Protein AF-A0A6A4Z7N2-F1 (afdb_monomer)

Radius of gyration: 24.73 Å; Cα contacts (8 Å, |Δi|>4): 622; chains: 1; bounding box: 61×48×82 Å

Mean predicted aligned error: 6.99 Å

Sequence (356 aa):
MSMEADGVYKLAILGGGPAGIGILVRAARLGLLPQLLQPPDNATRGVALIHGGPVETLGVGNLGDYIINSNTYAKSLVTSVLEEKPELDPPESVQGTFLANLATHATATRLMDAGNTTIALAELGKFLGAVGQEARLEMLKYTASSTCYVNTTALRVERIVATAPSVDGSSVEPKTSHVCKITIQPAGGTAMCIFAESVVLAMGGKQSLPTTDLSASQLAKTWLSDAVLREPGRGMLASALAAAPQKKVCIVGGSHSAFSVAWTLLQKPIQKDKTISFAAKDITILHRAPVRCYYATKKEAEADGVVVDKLDKCGSVNTFTGLREDAKALFQAIEAGKETRVRLFHVRKHSAPVQT

Structure (mmCIF, N/CA/C/O backbone):
data_AF-A0A6A4Z7N2-F1
#
_entry.id   AF-A0A6A4Z7N2-F1
#
loop_
_atom_site.group_PDB
_atom_site.id
_atom_site.type_symbol
_atom_site.label_atom_id
_atom_site.label_alt_id
_atom_site.label_comp_id
_atom_site.label_asym_id
_atom_site.label_entity_id
_atom_site.label_seq_id
_atom_site.pdbx_PDB_ins_code
_atom_site.Cartn_x
_atom_site.Cartn_y
_atom_site.Cartn_z
_atom_site.occupancy
_atom_site.B_iso_or_equiv
_atom_site.auth_seq_id
_atom_site.auth_comp_id
_atom_site.auth_asym_id
_atom_site.auth_atom_id
_atom_site.pdbx_PDB_model_num
ATOM 1 N N . MET A 1 1 ? 14.278 22.646 -22.558 1.00 42.22 1 MET A N 1
ATOM 2 C CA . MET A 1 1 ? 14.816 21.391 -23.117 1.00 42.22 1 MET A CA 1
ATOM 3 C C . MET A 1 1 ? 13.819 20.882 -24.136 1.00 42.22 1 MET A C 1
ATOM 5 O O . MET A 1 1 ? 12.672 20.649 -23.764 1.00 42.22 1 MET A O 1
ATOM 9 N N . SER A 1 2 ? 14.218 20.839 -25.408 1.00 40.94 2 SER A N 1
ATOM 10 C CA . SER A 1 2 ? 13.461 20.167 -26.466 1.00 40.94 2 SER A CA 1
ATOM 11 C C . SER A 1 2 ? 13.427 18.661 -26.179 1.00 40.94 2 SER A C 1
ATOM 13 O O . SER A 1 2 ? 14.272 18.140 -25.451 1.00 40.94 2 SER A O 1
ATOM 15 N N . MET A 1 3 ? 12.440 17.968 -26.742 1.00 53.34 3 MET A N 1
ATOM 16 C CA . MET A 1 3 ? 12.233 16.513 -26.648 1.00 53.34 3 MET A CA 1
ATOM 17 C C . MET A 1 3 ? 13.474 15.682 -27.063 1.00 53.34 3 MET A C 1
ATOM 19 O O . MET A 1 3 ? 13.551 14.495 -26.770 1.00 53.34 3 MET A O 1
ATOM 23 N N . GLU A 1 4 ? 14.448 16.321 -27.718 1.00 50.72 4 GLU A N 1
ATOM 24 C CA . GLU A 1 4 ? 15.630 15.722 -28.342 1.00 50.72 4 GLU A CA 1
ATOM 25 C C . GLU A 1 4 ? 16.768 15.367 -27.370 1.00 50.72 4 GLU A C 1
ATOM 27 O O . GLU A 1 4 ? 17.547 14.475 -27.684 1.00 50.72 4 GLU A O 1
ATOM 32 N N . ALA A 1 5 ? 16.888 16.015 -26.202 1.00 52.16 5 ALA A N 1
ATOM 33 C CA . ALA A 1 5 ? 18.069 15.824 -25.341 1.00 52.16 5 ALA A CA 1
ATOM 34 C C . ALA A 1 5 ? 18.011 14.564 -24.449 1.00 52.16 5 ALA A C 1
ATOM 36 O O . ALA A 1 5 ? 19.047 13.965 -24.183 1.00 52.16 5 ALA A O 1
ATOM 37 N N . ASP A 1 6 ? 16.816 14.155 -24.002 1.00 63.72 6 ASP A N 1
ATOM 38 C CA . ASP A 1 6 ? 16.628 13.031 -23.063 1.00 63.72 6 ASP A CA 1
ATOM 39 C C . ASP A 1 6 ? 15.843 11.847 -23.656 1.00 63.72 6 ASP A C 1
ATOM 41 O O . ASP A 1 6 ? 15.722 10.808 -23.004 1.00 63.72 6 ASP A O 1
ATOM 45 N N . GLY A 1 7 ? 15.333 11.968 -24.886 1.00 84.88 7 GLY A N 1
ATOM 46 C CA . GLY A 1 7 ? 14.530 10.941 -25.555 1.00 84.88 7 GLY A CA 1
ATOM 47 C C . GLY A 1 7 ? 13.155 10.689 -24.915 1.00 84.88 7 GLY A C 1
ATOM 48 O O . GLY A 1 7 ? 12.763 11.311 -23.925 1.00 84.88 7 GLY A O 1
ATOM 49 N N . VAL A 1 8 ? 12.398 9.756 -25.500 1.00 92.62 8 VAL A N 1
ATOM 50 C CA . VAL A 1 8 ? 11.066 9.343 -25.021 1.00 92.62 8 VAL A CA 1
ATOM 51 C C . VAL A 1 8 ? 11.158 7.943 -24.428 1.00 92.62 8 VAL A C 1
ATOM 53 O O . VAL A 1 8 ? 11.592 7.020 -25.107 1.00 92.62 8 VAL A O 1
ATOM 56 N N . TYR A 1 9 ? 10.743 7.765 -23.175 1.00 95.69 9 TYR A N 1
ATOM 57 C CA . TYR A 1 9 ? 10.628 6.453 -22.539 1.00 95.69 9 TYR A CA 1
ATOM 58 C C . TYR A 1 9 ? 9.425 5.673 -23.068 1.00 95.69 9 TYR A C 1
ATOM 60 O O . TYR A 1 9 ? 8.353 6.227 -23.309 1.00 95.69 9 TYR A O 1
ATOM 68 N N . LYS A 1 10 ? 9.553 4.354 -23.163 1.00 95.00 10 LYS A N 1
ATOM 69 C CA . LYS A 1 10 ? 8.429 3.466 -23.447 1.00 95.00 10 LYS A CA 1
ATOM 70 C C . LYS A 1 10 ? 7.401 3.532 -22.321 1.00 95.00 10 LYS A C 1
ATOM 72 O O . LYS A 1 10 ? 6.195 3.596 -22.562 1.00 95.00 10 LYS A O 1
ATOM 77 N N . LEU A 1 11 ? 7.889 3.563 -21.081 1.00 97.56 11 LEU A N 1
ATOM 78 C CA . LEU A 1 11 ? 7.066 3.540 -19.880 1.00 97.56 11 LEU A CA 1
ATOM 79 C C . LEU A 1 11 ? 7.653 4.426 -18.777 1.00 97.56 11 LEU A C 1
ATOM 81 O O . LEU A 1 11 ? 8.806 4.264 -18.386 1.00 97.56 11 LEU A O 1
ATOM 85 N N . ALA A 1 12 ? 6.827 5.302 -18.207 1.00 98.38 12 ALA A N 1
ATOM 86 C CA . ALA A 1 12 ? 7.104 5.944 -16.927 1.00 98.38 12 ALA A CA 1
ATOM 87 C C . ALA A 1 12 ? 6.239 5.327 -15.817 1.00 98.38 12 ALA A C 1
ATOM 89 O O . ALA A 1 12 ? 5.012 5.306 -15.912 1.00 98.38 12 ALA A O 1
ATOM 90 N N . ILE A 1 13 ? 6.868 4.850 -14.743 1.00 98.69 13 ILE A N 1
ATOM 91 C CA . ILE A 1 13 ? 6.200 4.309 -13.553 1.00 98.69 13 ILE A CA 1
ATOM 92 C C . ILE A 1 13 ? 6.318 5.340 -12.432 1.00 98.69 13 ILE A C 1
ATOM 94 O O . ILE A 1 13 ? 7.413 5.598 -11.930 1.00 98.69 13 ILE A O 1
ATOM 98 N N . LEU A 1 14 ? 5.196 5.937 -12.028 1.00 98.44 14 LEU A N 1
ATOM 99 C CA . LEU A 1 14 ? 5.159 6.955 -10.978 1.00 98.44 14 LEU A CA 1
ATOM 100 C C . LEU A 1 14 ? 4.812 6.306 -9.638 1.00 98.44 14 LEU A C 1
ATOM 102 O O . LEU A 1 14 ? 3.642 6.076 -9.338 1.00 98.44 14 LEU A O 1
ATOM 106 N N . GLY A 1 15 ? 5.838 6.023 -8.839 1.00 97.81 15 GLY A N 1
ATOM 107 C CA . GLY A 1 15 ? 5.742 5.410 -7.517 1.00 97.81 15 GLY A CA 1
ATOM 108 C C . GLY A 1 15 ? 6.456 4.062 -7.437 1.00 97.81 15 GLY A C 1
ATOM 109 O O . GLY A 1 15 ? 5.922 3.039 -7.846 1.00 97.81 15 GLY A O 1
ATOM 110 N N . GLY A 1 16 ? 7.644 4.044 -6.829 1.00 96.75 16 GLY A N 1
ATOM 111 C CA . GLY A 1 16 ? 8.435 2.825 -6.584 1.00 96.75 16 GLY A CA 1
ATOM 112 C C . GLY A 1 16 ? 7.982 1.940 -5.415 1.00 96.75 16 GLY A C 1
ATOM 113 O O . GLY A 1 16 ? 8.821 1.281 -4.815 1.00 96.75 16 GLY A O 1
ATOM 114 N N . GLY A 1 17 ? 6.697 1.944 -5.049 1.00 96.88 17 GLY A N 1
ATOM 115 C CA . GLY A 1 17 ? 6.145 1.017 -4.047 1.00 96.88 17 GLY A CA 1
ATOM 116 C C . GLY A 1 17 ? 5.815 -0.368 -4.634 1.00 96.88 17 GLY A C 1
ATOM 117 O O . GLY A 1 17 ? 6.133 -0.626 -5.799 1.00 96.88 17 GLY A O 1
ATOM 118 N N . PRO A 1 18 ? 5.100 -1.237 -3.890 1.00 95.44 18 PRO A N 1
ATOM 119 C CA . PRO A 1 18 ? 4.795 -2.604 -4.326 1.00 95.44 18 PRO A CA 1
ATOM 120 C C . PRO A 1 18 ? 4.089 -2.669 -5.685 1.00 95.44 18 PRO A C 1
ATOM 122 O O . PRO A 1 18 ? 4.423 -3.500 -6.520 1.00 95.44 18 PRO A O 1
ATOM 125 N N . ALA A 1 19 ? 3.142 -1.760 -5.939 1.00 95.62 19 ALA A N 1
ATOM 126 C CA . ALA A 1 19 ? 2.403 -1.717 -7.200 1.00 95.62 19 ALA A CA 1
ATOM 127 C C . ALA A 1 19 ? 3.281 -1.309 -8.397 1.00 95.62 19 ALA A C 1
ATOM 129 O O . ALA A 1 19 ? 3.115 -1.850 -9.486 1.00 95.62 19 ALA A O 1
ATOM 130 N N . GLY A 1 20 ? 4.223 -0.379 -8.202 1.00 97.56 20 GLY A N 1
ATOM 131 C CA . GLY A 1 20 ? 5.133 0.054 -9.264 1.00 97.56 20 GLY A CA 1
ATOM 132 C C . GLY A 1 20 ? 6.203 -0.992 -9.564 1.00 97.56 20 GLY A C 1
ATOM 133 O O . GLY A 1 20 ? 6.401 -1.353 -10.721 1.00 97.56 20 GLY A O 1
ATOM 134 N N . ILE A 1 21 ? 6.837 -1.542 -8.523 1.00 97.88 21 ILE A N 1
ATOM 135 C CA . ILE A 1 21 ? 7.809 -2.638 -8.666 1.00 97.88 21 ILE A CA 1
ATOM 136 C C . ILE A 1 21 ? 7.142 -3.910 -9.201 1.00 97.88 21 ILE A C 1
ATOM 138 O O . ILE A 1 21 ? 7.746 -4.629 -9.995 1.00 97.88 21 ILE A O 1
ATOM 142 N N . GLY A 1 22 ? 5.875 -4.153 -8.857 1.00 97.56 22 GLY A N 1
ATOM 143 C CA . GLY A 1 22 ? 5.089 -5.282 -9.352 1.00 97.56 22 GLY A CA 1
ATOM 144 C C . GLY A 1 22 ? 5.016 -5.372 -10.880 1.00 97.56 22 GLY A C 1
ATOM 145 O O . GLY A 1 22 ? 4.906 -6.470 -11.417 1.00 97.56 22 GLY A O 1
ATOM 146 N N . ILE A 1 23 ? 5.158 -4.252 -11.596 1.00 98.00 23 ILE A N 1
ATOM 147 C CA . ILE A 1 23 ? 5.238 -4.246 -13.064 1.00 98.00 23 ILE A CA 1
ATOM 148 C C . ILE A 1 23 ? 6.538 -4.888 -13.546 1.00 98.00 23 ILE A C 1
ATOM 150 O O . ILE A 1 23 ? 6.507 -5.692 -14.473 1.00 98.00 23 ILE A O 1
ATOM 154 N N . LEU A 1 24 ? 7.667 -4.577 -12.902 1.00 98.31 24 LEU A N 1
ATOM 155 C CA . LEU A 1 24 ? 8.964 -5.173 -13.232 1.00 98.31 24 LEU A CA 1
ATOM 156 C C . LEU A 1 24 ? 8.989 -6.658 -12.865 1.00 98.31 24 LEU A C 1
ATOM 158 O O . LEU A 1 24 ? 9.453 -7.469 -13.659 1.00 98.31 24 LEU A O 1
ATOM 162 N N . VAL A 1 25 ? 8.414 -7.019 -11.711 1.00 98.12 25 VAL A N 1
ATOM 163 C 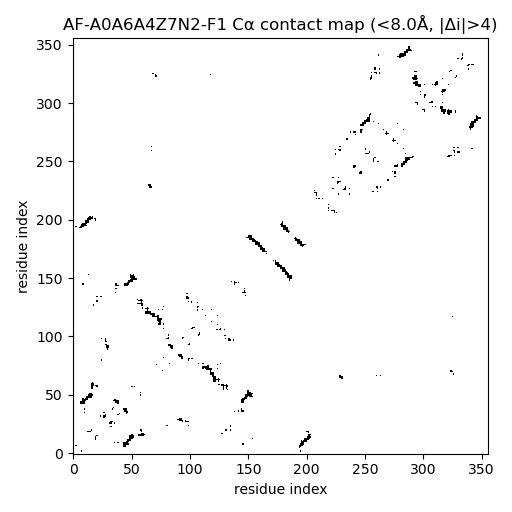CA . VAL A 1 25 ? 8.215 -8.419 -11.298 1.00 98.12 25 VAL A CA 1
ATOM 164 C C . VAL A 1 25 ? 7.410 -9.173 -12.355 1.00 98.12 25 VAL A C 1
ATOM 166 O O . VAL A 1 25 ? 7.815 -10.244 -12.799 1.00 98.12 25 VAL A O 1
ATOM 169 N N . ARG A 1 26 ? 6.284 -8.605 -12.804 1.00 97.06 26 ARG A N 1
ATOM 170 C CA . ARG A 1 26 ? 5.435 -9.236 -13.816 1.00 97.06 26 ARG A CA 1
ATOM 171 C C . ARG A 1 26 ? 6.142 -9.351 -15.164 1.00 97.06 26 ARG A C 1
ATOM 173 O O . ARG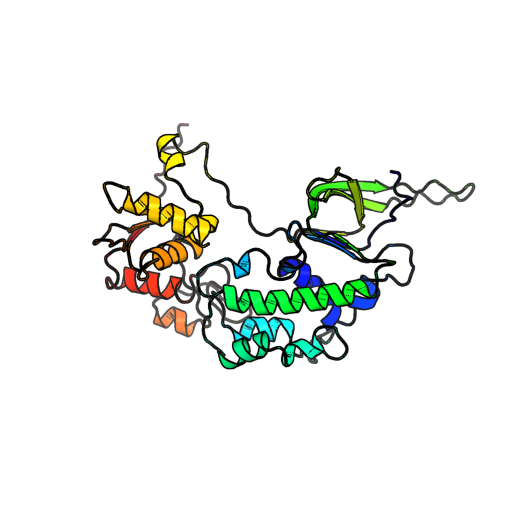 A 1 26 ? 6.108 -10.418 -15.763 1.00 97.06 26 ARG A O 1
ATOM 180 N N . ALA A 1 27 ? 6.795 -8.289 -15.630 1.00 97.81 27 ALA A N 1
ATOM 181 C CA . ALA A 1 27 ? 7.547 -8.310 -16.881 1.00 97.81 27 ALA A CA 1
ATOM 182 C C . ALA A 1 27 ? 8.685 -9.342 -16.844 1.00 97.81 27 ALA A C 1
ATOM 184 O O . ALA A 1 27 ? 8.918 -10.018 -17.842 1.00 97.81 27 ALA A O 1
ATOM 185 N N . ALA A 1 28 ? 9.359 -9.501 -15.699 1.00 97.94 28 ALA A N 1
ATOM 186 C CA . ALA A 1 28 ? 10.400 -10.508 -15.513 1.00 97.94 28 ALA A CA 1
ATOM 187 C C . ALA A 1 28 ? 9.832 -11.917 -15.652 1.00 97.94 28 ALA A C 1
ATOM 189 O O . ALA A 1 28 ? 10.346 -12.709 -16.434 1.00 97.94 28 ALA A O 1
ATOM 190 N N . ARG A 1 29 ? 8.726 -12.188 -14.950 1.00 97.44 29 ARG A N 1
ATOM 191 C CA . ARG A 1 29 ? 8.083 -13.505 -14.950 1.00 97.44 29 ARG A CA 1
ATOM 192 C C . ARG A 1 29 ? 7.574 -13.940 -16.316 1.00 97.44 29 ARG A C 1
ATOM 194 O O . ARG A 1 29 ? 7.546 -15.129 -16.594 1.00 97.44 29 ARG A O 1
ATOM 201 N N . LEU A 1 30 ? 7.209 -12.978 -17.159 1.00 97.06 30 LEU A N 1
ATOM 202 C CA . LEU A 1 30 ? 6.780 -13.198 -18.542 1.00 97.06 30 LEU A CA 1
ATOM 203 C C . LEU A 1 30 ? 7.951 -13.267 -19.543 1.00 97.06 30 LEU A C 1
ATOM 205 O O . LEU A 1 30 ? 7.713 -13.390 -20.739 1.00 97.06 30 LEU A O 1
ATOM 209 N N . GLY A 1 31 ? 9.203 -13.096 -19.099 1.00 96.44 31 GLY A N 1
ATOM 210 C CA . GLY A 1 31 ? 10.375 -13.020 -19.983 1.00 96.44 31 GLY A CA 1
ATOM 211 C C . GLY A 1 31 ? 10.471 -11.732 -20.817 1.00 96.44 31 GLY A C 1
ATOM 212 O O . GLY A 1 31 ? 11.280 -11.649 -21.737 1.00 96.44 31 GLY A O 1
ATOM 213 N N . LEU A 1 32 ? 9.669 -10.709 -20.505 1.00 96.75 32 LEU A N 1
ATOM 214 C CA . LEU A 1 32 ? 9.562 -9.459 -21.273 1.00 96.75 32 LEU A CA 1
ATOM 215 C C . LEU A 1 32 ? 10.404 -8.311 -20.702 1.00 96.75 32 LEU A C 1
ATOM 217 O O . LEU A 1 32 ? 10.547 -7.272 -21.348 1.00 96.75 32 LEU A O 1
ATOM 221 N N . LEU A 1 33 ? 10.960 -8.466 -19.496 1.00 97.69 33 LEU A N 1
ATOM 222 C CA . LEU A 1 33 ? 11.690 -7.390 -18.822 1.00 97.69 33 LEU A CA 1
ATOM 223 C C . LEU A 1 33 ? 12.872 -6.836 -19.637 1.00 97.69 33 LEU A C 1
ATOM 225 O O . LEU A 1 33 ? 12.956 -5.612 -19.723 1.00 97.69 33 LEU A O 1
ATOM 229 N N . PRO A 1 34 ? 13.747 -7.649 -20.269 1.00 96.81 34 PRO A N 1
ATOM 230 C CA . PRO A 1 34 ? 14.857 -7.107 -21.053 1.00 96.81 34 PRO A CA 1
ATOM 231 C C . PRO A 1 34 ? 14.387 -6.191 -22.189 1.00 96.81 34 PRO A C 1
ATOM 233 O O . PRO A 1 34 ? 14.912 -5.094 -22.345 1.00 96.81 34 PRO A O 1
ATOM 236 N N . GLN A 1 35 ? 13.344 -6.595 -22.924 1.00 96.06 35 GLN A N 1
ATOM 237 C CA . GLN A 1 35 ? 12.766 -5.796 -24.012 1.00 96.06 35 GLN A CA 1
ATOM 238 C C . GLN A 1 35 ? 12.070 -4.531 -23.492 1.00 96.06 35 GLN A C 1
ATOM 240 O O . GLN A 1 35 ? 12.074 -3.501 -24.159 1.00 96.06 35 GLN A O 1
ATOM 245 N N . LEU A 1 36 ? 11.483 -4.587 -22.293 1.00 96.94 36 LEU A N 1
ATOM 246 C CA . LEU A 1 36 ? 10.880 -3.421 -21.650 1.00 96.94 36 LEU A CA 1
ATOM 247 C C . LEU A 1 36 ? 11.942 -2.414 -21.175 1.00 96.94 36 LEU A C 1
ATOM 249 O O . LEU A 1 36 ? 11.755 -1.207 -21.322 1.00 96.94 36 LEU A O 1
ATOM 253 N N . LEU A 1 37 ? 13.049 -2.892 -20.596 1.00 97.69 37 LEU A N 1
ATOM 254 C CA . LEU A 1 37 ? 14.141 -2.045 -20.106 1.00 97.69 37 LEU A CA 1
ATOM 255 C C . LEU A 1 37 ? 15.041 -1.532 -21.236 1.00 97.69 37 LEU A C 1
ATOM 257 O O . LEU A 1 37 ? 15.650 -0.470 -21.087 1.00 97.69 37 LEU A O 1
ATOM 261 N N . GLN A 1 38 ? 15.108 -2.239 -22.360 1.00 96.50 38 GLN A N 1
ATOM 262 C CA . GLN A 1 38 ? 15.842 -1.850 -23.557 1.00 96.50 38 GLN A CA 1
ATOM 263 C C . GLN A 1 38 ? 15.048 -2.251 -24.812 1.00 96.50 38 GLN A C 1
ATOM 265 O O . GLN A 1 38 ? 15.196 -3.372 -25.307 1.00 96.50 38 GLN A O 1
ATOM 270 N N . PRO A 1 39 ? 14.197 -1.344 -25.327 1.00 93.69 39 PRO A N 1
ATOM 271 C CA . PRO A 1 39 ? 13.437 -1.582 -26.545 1.00 93.69 39 PRO A CA 1
ATOM 272 C C . PRO A 1 39 ? 14.356 -1.929 -27.733 1.00 93.69 39 PRO A C 1
ATOM 274 O O . PRO A 1 39 ? 15.340 -1.223 -27.954 1.00 93.69 39 PRO A O 1
ATOM 277 N N . PRO A 1 40 ? 14.059 -2.984 -28.519 1.00 88.38 40 PRO A N 1
ATOM 278 C CA . PRO A 1 40 ? 14.951 -3.460 -29.584 1.00 88.38 40 PRO A CA 1
ATOM 279 C C . PRO A 1 40 ? 15.191 -2.455 -30.716 1.00 88.38 40 PRO A C 1
ATOM 281 O O . PRO A 1 40 ? 16.239 -2.483 -31.358 1.00 88.38 40 PRO A O 1
ATOM 284 N N . ASP A 1 41 ? 14.213 -1.589 -30.981 1.00 82.44 41 ASP A N 1
ATOM 285 C CA . ASP A 1 41 ? 14.262 -0.602 -32.062 1.00 82.44 41 ASP A CA 1
ATOM 286 C C . ASP A 1 41 ? 15.086 0.646 -31.707 1.00 82.44 41 ASP A C 1
ATOM 288 O O . ASP A 1 41 ? 15.374 1.451 -32.592 1.00 82.44 41 ASP A O 1
ATOM 292 N N . ASN A 1 42 ? 15.462 0.815 -30.431 1.00 77.12 42 ASN A N 1
ATOM 293 C CA . ASN A 1 42 ? 16.068 2.027 -29.866 1.00 77.12 42 ASN A CA 1
ATOM 294 C C . ASN A 1 42 ? 15.316 3.331 -30.211 1.00 77.12 42 ASN A C 1
ATOM 296 O O . ASN A 1 42 ? 15.854 4.422 -30.023 1.00 77.12 42 ASN A O 1
ATOM 300 N N . ALA A 1 43 ? 14.071 3.240 -30.695 1.00 81.88 43 ALA A N 1
ATOM 301 C CA . ALA A 1 43 ? 13.241 4.394 -31.030 1.00 81.88 43 ALA A CA 1
ATOM 302 C C . ALA A 1 43 ? 12.708 5.062 -29.759 1.00 81.88 43 ALA A C 1
ATOM 304 O O . ALA A 1 43 ? 12.454 6.266 -29.727 1.00 81.88 43 ALA A O 1
ATOM 305 N N . THR A 1 44 ? 12.573 4.270 -28.694 1.00 87.44 44 THR A N 1
ATOM 306 C CA . THR A 1 44 ? 12.272 4.738 -27.345 1.00 87.44 44 THR A CA 1
ATOM 307 C C . THR A 1 44 ? 13.308 4.229 -26.355 1.00 87.44 44 THR A C 1
ATOM 309 O O . THR A 1 44 ? 13.907 3.166 -26.511 1.00 87.44 44 THR A O 1
ATOM 312 N N . ARG A 1 45 ? 13.494 5.001 -25.290 1.00 94.62 45 ARG A N 1
ATOM 313 C CA . ARG A 1 45 ? 14.123 4.547 -24.051 1.00 94.62 45 ARG A CA 1
ATOM 314 C C . ARG A 1 45 ? 13.241 3.488 -23.387 1.00 94.62 45 ARG A C 1
ATOM 316 O O . ARG A 1 45 ? 12.062 3.380 -23.698 1.00 94.62 45 ARG A O 1
ATOM 323 N N . GLY A 1 46 ? 13.784 2.729 -22.443 1.00 96.94 46 GLY A N 1
AT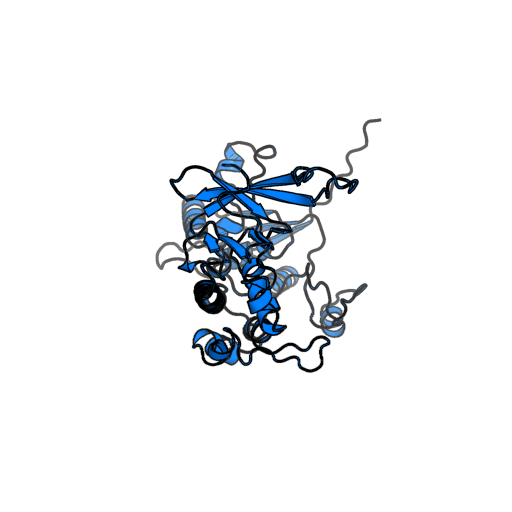OM 324 C CA . GLY A 1 46 ? 13.036 1.706 -21.715 1.00 96.94 46 GLY A CA 1
ATOM 325 C C . GLY A 1 46 ? 12.106 2.299 -20.662 1.00 96.94 46 GLY A C 1
ATOM 326 O O . GLY A 1 46 ? 11.071 2.896 -20.969 1.00 96.94 46 GLY A O 1
ATOM 327 N N . VAL A 1 47 ? 12.483 2.147 -19.394 1.00 98.31 47 VAL A N 1
ATOM 328 C CA . VAL A 1 47 ? 11.650 2.520 -18.248 1.00 98.31 47 VAL A CA 1
ATOM 329 C C . VAL A 1 47 ? 12.247 3.691 -17.480 1.00 98.31 47 VAL A C 1
ATOM 331 O O . VAL A 1 47 ? 13.407 3.652 -17.069 1.00 98.31 47 VAL A O 1
ATOM 334 N N . ALA A 1 48 ? 11.417 4.694 -17.202 1.00 98.38 48 ALA A N 1
ATOM 335 C CA . ALA A 1 48 ? 11.659 5.675 -16.152 1.00 98.38 48 ALA A CA 1
ATOM 336 C C . ALA A 1 48 ? 10.864 5.282 -14.899 1.00 98.38 48 ALA A C 1
ATOM 338 O O . ALA A 1 48 ? 9.638 5.385 -14.879 1.00 98.38 48 ALA A O 1
ATOM 339 N N . LEU A 1 49 ? 11.540 4.844 -13.838 1.00 98.62 49 LEU A N 1
ATOM 340 C CA . LEU A 1 49 ? 10.922 4.610 -12.531 1.00 98.62 49 LEU A CA 1
ATOM 341 C C . LEU A 1 49 ? 11.127 5.845 -11.653 1.00 98.62 49 LEU A C 1
ATOM 343 O O . LEU A 1 49 ? 12.262 6.207 -11.364 1.00 98.62 49 LEU A O 1
ATOM 347 N N . ILE A 1 50 ? 10.043 6.491 -11.229 1.00 98.44 50 ILE A N 1
ATOM 348 C CA . ILE A 1 50 ? 10.082 7.696 -10.396 1.00 98.44 50 ILE A CA 1
ATOM 349 C C . ILE A 1 50 ? 9.638 7.313 -8.987 1.00 98.44 50 ILE A C 1
ATOM 351 O O . ILE A 1 50 ? 8.523 6.829 -8.781 1.00 98.44 50 ILE A O 1
ATOM 355 N N . HIS A 1 51 ? 10.496 7.545 -8.003 1.00 97.62 51 HIS A N 1
ATOM 356 C CA . HIS A 1 51 ? 10.244 7.225 -6.609 1.00 97.62 51 HIS A CA 1
ATOM 357 C C . HIS A 1 51 ? 10.593 8.415 -5.712 1.00 97.62 51 HIS A C 1
ATOM 359 O O . HIS A 1 51 ? 11.722 8.900 -5.703 1.00 97.62 51 HIS A O 1
ATOM 365 N N . GLY A 1 52 ? 9.599 8.883 -4.951 1.00 96.06 52 GLY A N 1
ATOM 366 C CA . GLY A 1 52 ? 9.740 10.061 -4.093 1.00 96.06 52 GLY A CA 1
ATOM 367 C C . GLY A 1 52 ? 10.635 9.844 -2.875 1.00 96.06 52 GLY A C 1
ATOM 368 O O . GLY A 1 52 ? 11.175 10.814 -2.357 1.00 96.06 52 GLY A O 1
ATOM 369 N N . GLY A 1 53 ? 10.790 8.595 -2.432 1.00 94.12 53 GLY A N 1
ATOM 370 C CA . GLY A 1 53 ? 11.632 8.227 -1.300 1.00 94.12 53 GLY A CA 1
ATOM 371 C C . GLY A 1 53 ? 13.071 7.899 -1.700 1.00 94.12 53 GLY A C 1
ATOM 372 O O . GLY A 1 53 ? 13.406 7.856 -2.893 1.00 94.12 53 GLY A O 1
ATOM 373 N N . PRO A 1 54 ? 13.933 7.660 -0.706 1.00 95.06 54 PRO A N 1
ATOM 374 C CA . PRO A 1 54 ? 15.288 7.196 -0.941 1.00 95.06 54 PRO A CA 1
ATOM 375 C C . PRO A 1 54 ? 15.291 5.730 -1.414 1.00 95.06 54 PRO A C 1
ATOM 377 O O . PRO A 1 54 ? 14.274 5.029 -1.362 1.00 95.06 54 PRO A O 1
ATOM 380 N N . VAL A 1 55 ? 16.428 5.272 -1.944 1.00 94.38 55 VAL A N 1
ATOM 381 C CA . VAL A 1 55 ? 16.536 3.996 -2.677 1.00 94.38 55 VAL A CA 1
ATOM 382 C C . VAL A 1 55 ? 16.137 2.783 -1.831 1.00 94.38 55 VAL A C 1
ATOM 384 O O . VAL A 1 55 ? 15.505 1.865 -2.340 1.00 94.38 55 VAL A O 1
ATOM 387 N N . GLU A 1 56 ? 16.421 2.812 -0.534 1.00 92.56 56 GLU A N 1
ATOM 388 C CA . GLU A 1 56 ? 16.101 1.770 0.442 1.00 92.56 56 GLU A CA 1
ATOM 389 C C . GLU A 1 56 ? 14.595 1.566 0.662 1.00 92.56 56 GLU A C 1
ATOM 391 O O . GLU A 1 56 ? 14.185 0.531 1.183 1.00 92.56 56 GLU A O 1
ATOM 396 N N . THR A 1 57 ? 13.761 2.527 0.249 1.00 94.06 57 THR A N 1
ATOM 397 C CA . THR A 1 57 ? 12.295 2.425 0.346 1.00 94.06 57 THR A CA 1
ATOM 398 C C . THR A 1 57 ? 11.631 1.904 -0.934 1.00 94.06 57 THR A C 1
ATOM 400 O O . THR A 1 57 ? 10.407 1.708 -0.968 1.00 94.06 57 THR A O 1
ATOM 403 N N . LEU A 1 58 ? 12.423 1.612 -1.977 1.00 95.56 58 LEU A N 1
ATOM 404 C CA . LEU A 1 58 ? 11.941 0.948 -3.188 1.00 95.56 58 LEU A CA 1
ATOM 405 C C . LEU A 1 58 ? 11.352 -0.429 -2.864 1.00 95.56 58 LEU A C 1
ATOM 407 O O . LEU A 1 58 ? 11.872 -1.189 -2.054 1.00 95.56 58 LEU A O 1
ATOM 411 N N . GLY A 1 59 ? 10.236 -0.755 -3.509 1.00 95.81 59 GLY A N 1
ATOM 412 C CA . GLY A 1 59 ? 9.487 -1.993 -3.297 1.00 95.81 59 GLY A CA 1
ATOM 413 C C . GLY A 1 59 ? 8.604 -1.974 -2.055 1.00 95.81 59 GLY A C 1
ATOM 414 O O . GLY A 1 59 ? 7.506 -2.518 -2.107 1.00 95.81 59 GLY A O 1
ATOM 415 N N . VAL A 1 60 ? 9.006 -1.290 -0.982 1.00 94.31 60 VAL A N 1
ATOM 416 C CA . VAL A 1 60 ? 8.267 -1.254 0.291 1.00 94.31 60 VAL A CA 1
ATOM 417 C C . VAL A 1 60 ? 7.097 -0.270 0.249 1.00 94.31 60 VAL A C 1
ATOM 419 O O . VAL A 1 60 ? 5.972 -0.603 0.637 1.00 94.31 60 VAL A O 1
ATOM 422 N N . GLY A 1 61 ? 7.350 0.958 -0.222 1.00 89.50 61 GLY A N 1
ATOM 423 C CA . GLY A 1 61 ? 6.450 2.090 0.027 1.00 89.50 61 GLY A CA 1
ATOM 424 C C . GLY A 1 61 ? 6.204 2.297 1.530 1.00 89.50 61 GLY A C 1
ATOM 425 O O . GLY A 1 61 ? 7.037 1.932 2.350 1.00 89.50 61 GLY A O 1
ATOM 426 N N . ASN A 1 62 ? 5.031 2.812 1.909 1.00 89.56 62 ASN A N 1
ATOM 427 C CA . ASN A 1 62 ? 4.680 2.999 3.328 1.00 89.56 62 ASN A CA 1
ATOM 428 C C . ASN A 1 62 ? 4.239 1.700 4.027 1.00 89.56 62 ASN A C 1
ATOM 430 O O . ASN A 1 62 ? 3.916 1.728 5.211 1.00 89.56 62 ASN A O 1
ATOM 434 N N . LEU A 1 63 ? 4.147 0.568 3.311 1.00 89.56 63 LEU A N 1
ATOM 435 C CA . LEU A 1 63 ? 3.548 -0.651 3.862 1.00 89.56 63 LEU A CA 1
ATOM 436 C C . LEU A 1 63 ? 4.321 -1.150 5.089 1.00 89.56 63 LEU A C 1
ATOM 438 O O . LEU A 1 63 ? 3.709 -1.516 6.088 1.00 89.56 63 LEU A O 1
ATOM 442 N N . GLY A 1 64 ? 5.654 -1.124 5.011 1.00 89.31 64 GLY A N 1
ATOM 443 C CA . GLY A 1 64 ? 6.541 -1.566 6.087 1.00 89.31 64 GLY A CA 1
ATOM 444 C C . GLY A 1 64 ? 6.500 -0.689 7.342 1.00 89.31 64 GLY A C 1
ATOM 445 O O . GLY A 1 64 ? 6.922 -1.144 8.400 1.00 89.31 64 GLY A O 1
ATOM 446 N N . ASP A 1 65 ? 5.956 0.526 7.254 1.00 91.94 65 ASP A N 1
ATOM 447 C CA . ASP A 1 65 ? 5.896 1.456 8.386 1.00 91.94 65 ASP A CA 1
ATOM 448 C C . ASP A 1 65 ? 4.664 1.233 9.270 1.00 91.94 65 ASP A C 1
ATOM 450 O O . ASP A 1 65 ? 4.586 1.766 10.383 1.00 91.94 65 ASP A O 1
ATOM 454 N N . TYR A 1 66 ? 3.671 0.486 8.776 1.00 94.00 66 TYR A N 1
ATOM 455 C CA . TYR A 1 66 ? 2.453 0.238 9.528 1.00 94.00 66 TYR A CA 1
ATOM 456 C C . TYR A 1 66 ? 2.693 -0.764 10.664 1.00 94.00 66 TYR A C 1
ATOM 458 O O . TYR A 1 66 ? 3.161 -1.882 10.464 1.00 94.00 66 TYR A O 1
ATOM 466 N N . ILE A 1 67 ? 2.278 -0.386 11.868 1.00 93.31 67 ILE A N 1
ATOM 467 C CA . ILE A 1 67 ? 2.458 -1.148 13.120 1.00 93.31 67 ILE A CA 1
ATOM 468 C C . ILE A 1 67 ? 1.301 -2.113 13.412 1.00 93.31 67 ILE A C 1
ATOM 470 O O . ILE A 1 67 ? 0.881 -2.302 14.555 1.00 93.31 67 ILE A O 1
ATOM 474 N N . ILE A 1 68 ? 0.743 -2.690 12.355 1.00 93.31 68 ILE A N 1
ATOM 475 C CA . ILE A 1 68 ? -0.330 -3.682 12.415 1.00 93.31 68 ILE A CA 1
ATOM 476 C C . ILE A 1 68 ? 0.089 -4.928 11.647 1.00 93.31 68 ILE A C 1
ATOM 478 O O . ILE A 1 68 ? 1.039 -4.907 10.860 1.00 93.31 68 ILE A O 1
ATOM 482 N N . ASN A 1 69 ? -0.630 -6.021 11.873 1.00 92.88 69 ASN A N 1
ATOM 483 C CA . ASN A 1 69 ? -0.438 -7.226 11.087 1.00 92.88 69 ASN A CA 1
ATOM 484 C C . ASN A 1 69 ? -1.078 -7.101 9.703 1.00 92.88 69 ASN A C 1
ATOM 486 O O . ASN A 1 69 ? -1.927 -6.246 9.439 1.00 92.88 69 ASN A O 1
ATOM 490 N N . SER A 1 70 ? -0.639 -7.973 8.809 1.00 90.12 70 SER A N 1
ATOM 491 C CA . SER A 1 70 ? -1.131 -8.083 7.453 1.00 90.12 70 SER A CA 1
ATOM 492 C C . SER A 1 70 ? -2.553 -8.606 7.382 1.00 90.12 70 SER A C 1
ATOM 494 O O . SER A 1 70 ? -2.962 -9.498 8.117 1.00 90.12 70 SER A O 1
ATOM 496 N N . ASN A 1 71 ? -3.271 -8.126 6.372 1.00 88.25 71 ASN A N 1
ATOM 497 C CA . ASN A 1 71 ? -4.616 -8.598 6.045 1.00 88.25 71 ASN A CA 1
ATOM 498 C C . ASN A 1 71 ? -4.580 -9.808 5.095 1.00 88.25 71 ASN A C 1
ATOM 500 O O . ASN A 1 71 ? -5.571 -10.151 4.463 1.00 88.25 71 ASN A O 1
ATOM 504 N N . THR A 1 72 ? -3.408 -10.400 4.911 1.00 84.69 72 THR A N 1
ATOM 505 C CA . THR A 1 72 ? -3.151 -11.555 4.054 1.00 84.69 72 THR A CA 1
ATOM 506 C C . THR A 1 72 ? -2.175 -12.466 4.778 1.00 84.69 72 THR A C 1
ATOM 508 O O . THR A 1 72 ? -1.441 -12.003 5.656 1.00 84.69 72 THR A O 1
ATOM 511 N N . TYR A 1 73 ? -2.130 -13.738 4.396 1.00 88.00 73 TYR A N 1
ATOM 512 C CA . TYR A 1 73 ? -1.157 -14.665 4.954 1.00 88.00 73 TYR A CA 1
ATOM 513 C C . TYR A 1 73 ? 0.265 -14.324 4.515 1.00 88.00 73 TYR A C 1
ATOM 515 O O . TYR A 1 73 ? 0.485 -13.879 3.383 1.00 88.00 73 TYR A O 1
ATOM 523 N N . ALA A 1 74 ? 1.221 -14.568 5.411 1.00 87.38 74 ALA A N 1
ATOM 524 C CA . ALA A 1 74 ? 2.640 -14.298 5.207 1.00 87.38 74 ALA A CA 1
ATOM 525 C C . ALA A 1 74 ? 3.163 -14.922 3.902 1.00 87.38 74 ALA A C 1
ATOM 527 O O . ALA A 1 74 ? 3.742 -14.226 3.063 1.00 87.38 74 ALA A O 1
ATOM 528 N N . LYS A 1 75 ? 2.863 -16.207 3.669 1.00 91.12 75 LYS A N 1
ATOM 529 C CA . LYS A 1 75 ? 3.308 -16.919 2.462 1.00 91.12 75 LYS A CA 1
ATOM 530 C C . LYS A 1 75 ? 2.647 -16.433 1.165 1.00 91.12 75 LYS A C 1
ATOM 532 O O . LYS A 1 75 ? 3.212 -16.609 0.087 1.00 91.12 75 LYS A O 1
ATOM 537 N N . SER A 1 76 ? 1.452 -15.835 1.232 1.00 89.25 76 SER A N 1
ATOM 538 C CA . SER A 1 76 ? 0.697 -15.424 0.035 1.00 89.25 76 SER A CA 1
ATOM 539 C C . SER A 1 76 ? 1.419 -14.334 -0.754 1.00 89.25 76 SER A C 1
ATOM 541 O O . SER A 1 76 ? 1.359 -14.317 -1.979 1.00 89.25 76 SER A O 1
ATOM 543 N N . LEU A 1 77 ? 2.136 -13.437 -0.071 1.00 87.56 77 LEU A N 1
ATOM 544 C CA . LEU A 1 77 ? 2.912 -12.409 -0.759 1.00 87.56 77 LEU A CA 1
ATOM 545 C C . LEU A 1 77 ? 4.151 -13.004 -1.435 1.00 87.56 77 LEU A C 1
ATOM 547 O O . LEU A 1 77 ? 4.427 -12.678 -2.586 1.00 87.56 77 LEU A O 1
ATOM 551 N N . VAL A 1 78 ? 4.859 -13.911 -0.757 1.00 93.81 78 VAL A N 1
ATOM 552 C CA . VAL A 1 78 ? 6.035 -14.589 -1.324 1.00 93.81 78 VAL A CA 1
ATOM 553 C C . VAL A 1 78 ? 5.646 -15.384 -2.565 1.00 93.81 78 VAL A C 1
ATOM 555 O O . VAL A 1 78 ? 6.231 -15.191 -3.625 1.00 93.81 78 VAL A O 1
ATOM 558 N N . THR A 1 79 ? 4.599 -16.203 -2.465 1.00 93.06 79 THR A N 1
ATOM 559 C CA . THR A 1 79 ? 4.062 -16.969 -3.603 1.00 93.06 79 THR A CA 1
ATOM 560 C C . THR A 1 79 ? 3.598 -16.053 -4.736 1.00 93.06 79 THR A C 1
ATOM 562 O O . THR A 1 79 ? 3.927 -16.301 -5.888 1.00 93.06 79 THR A O 1
ATOM 565 N N . SER A 1 80 ? 2.964 -14.911 -4.450 1.00 90.88 80 SER A N 1
ATOM 566 C CA . SER A 1 80 ? 2.579 -13.970 -5.515 1.00 90.88 80 SER A CA 1
ATOM 567 C C . SER A 1 80 ? 3.757 -13.450 -6.353 1.00 90.88 80 SER A C 1
ATOM 569 O O . SER A 1 80 ? 3.552 -13.091 -7.513 1.00 90.88 80 SER A O 1
ATOM 571 N N . VAL A 1 81 ? 4.973 -13.436 -5.794 1.00 95.44 81 VAL A N 1
ATOM 572 C CA . VAL A 1 81 ? 6.204 -12.993 -6.465 1.00 95.44 81 VAL A CA 1
ATOM 573 C C . VAL A 1 81 ? 6.987 -14.167 -7.058 1.00 95.44 81 VAL A C 1
ATOM 575 O O . VAL A 1 81 ? 7.508 -14.031 -8.160 1.00 95.44 81 VAL A O 1
ATOM 578 N N . LEU A 1 82 ? 7.071 -15.294 -6.342 1.00 96.06 82 LEU A N 1
ATOM 579 C CA . LEU A 1 82 ? 8.014 -16.384 -6.626 1.00 96.06 82 LEU A CA 1
ATOM 580 C C . LEU A 1 82 ? 7.381 -17.676 -7.155 1.00 96.06 82 LEU A C 1
ATOM 582 O O . LEU A 1 82 ? 8.104 -18.607 -7.484 1.00 96.06 82 LEU A O 1
ATOM 586 N N . GLU A 1 83 ? 6.053 -17.770 -7.198 1.00 94.06 83 GLU A N 1
ATOM 587 C CA . GLU A 1 83 ? 5.366 -18.978 -7.659 1.00 94.06 83 GLU A CA 1
ATOM 588 C C . GLU A 1 83 ? 5.538 -19.188 -9.169 1.00 94.06 83 GLU A C 1
ATOM 590 O O . GLU A 1 83 ? 5.310 -18.284 -9.977 1.00 94.06 83 GLU A O 1
ATOM 595 N N . GLU A 1 84 ? 5.891 -20.412 -9.537 1.00 95.19 84 GLU A N 1
ATOM 596 C CA . GLU A 1 84 ? 5.929 -20.893 -10.915 1.00 95.19 84 GLU A CA 1
ATOM 597 C C . GLU A 1 84 ? 4.512 -21.128 -11.435 1.00 95.19 84 GLU A C 1
ATOM 599 O O . GLU A 1 84 ? 3.705 -21.741 -10.736 1.00 95.19 84 GLU A O 1
ATOM 604 N N . LYS A 1 85 ? 4.210 -20.650 -12.648 1.00 94.81 85 LYS A N 1
ATOM 605 C CA . LYS A 1 85 ? 2.903 -20.857 -13.299 1.00 94.81 85 LYS A CA 1
ATOM 606 C C . LYS A 1 85 ? 3.072 -21.254 -14.767 1.00 94.81 85 LYS A C 1
ATOM 608 O O . LYS A 1 85 ? 2.719 -20.474 -15.661 1.00 94.81 85 LYS A O 1
ATOM 613 N N . PRO A 1 86 ? 3.657 -22.435 -15.042 1.00 94.81 86 PRO A N 1
ATOM 614 C CA . PRO A 1 86 ? 3.863 -22.926 -16.405 1.00 94.81 86 PRO A CA 1
ATOM 615 C C . PRO A 1 86 ? 2.552 -23.223 -17.149 1.00 94.81 86 PRO A C 1
ATOM 617 O O . PRO A 1 86 ? 2.555 -23.332 -18.369 1.00 94.81 86 PRO A O 1
ATOM 620 N N . GLU A 1 87 ? 1.440 -23.370 -16.430 1.00 94.50 87 GLU A N 1
ATOM 621 C CA . GLU A 1 87 ? 0.113 -23.647 -16.977 1.00 94.50 87 GLU A CA 1
ATOM 622 C C . GLU A 1 87 ? -0.611 -22.415 -17.540 1.00 94.50 87 GLU A C 1
ATOM 624 O O . GLU A 1 87 ? -1.656 -22.561 -18.176 1.00 94.50 87 GLU A O 1
ATOM 629 N N . LEU A 1 88 ? -0.101 -21.206 -17.286 1.00 92.75 88 LEU A N 1
ATOM 630 C CA . LEU A 1 88 ? -0.675 -19.974 -17.824 1.00 92.75 88 LEU A CA 1
ATOM 631 C C . LEU A 1 88 ? -0.250 -19.741 -19.279 1.00 92.75 88 LEU A C 1
ATOM 633 O O . LEU A 1 88 ? 0.773 -20.243 -19.734 1.00 92.75 88 LEU A O 1
ATOM 637 N N . ASP A 1 89 ? -1.034 -18.933 -19.995 1.00 89.81 89 ASP A N 1
ATOM 638 C CA . ASP A 1 89 ? -0.710 -18.452 -21.339 1.00 89.81 89 ASP A CA 1
ATOM 639 C C . ASP A 1 89 ? -0.670 -16.908 -21.351 1.00 89.81 89 ASP A C 1
ATOM 641 O O . ASP A 1 89 ? -1.717 -16.266 -21.193 1.00 89.81 89 ASP A O 1
ATOM 645 N N . PRO A 1 90 ? 0.517 -16.284 -21.479 1.00 91.56 90 PRO A N 1
ATOM 646 C CA . PRO A 1 90 ? 1.840 -16.919 -21.525 1.00 91.56 90 PRO A CA 1
ATOM 647 C C . PRO A 1 90 ? 2.269 -17.496 -20.155 1.00 91.56 90 PRO A C 1
ATOM 649 O O . PRO A 1 90 ? 1.794 -17.019 -19.116 1.00 91.56 90 PRO A O 1
ATOM 652 N N . PRO A 1 91 ? 3.193 -18.477 -20.133 1.00 94.75 91 PRO A N 1
ATOM 653 C CA . PRO A 1 91 ? 3.687 -19.075 -18.896 1.00 94.75 91 PRO A CA 1
ATOM 654 C C . PRO A 1 91 ? 4.483 -18.064 -18.066 1.00 94.75 91 PRO A C 1
ATOM 656 O O . PRO A 1 91 ? 5.148 -17.177 -18.607 1.00 94.75 91 PRO A O 1
ATOM 659 N N . GLU A 1 92 ? 4.443 -18.215 -16.742 1.00 96.38 92 GLU A N 1
ATOM 660 C CA . GLU A 1 92 ? 5.217 -17.385 -15.814 1.00 96.38 92 GLU A CA 1
ATOM 661 C C . GLU A 1 92 ? 6.267 -18.210 -15.073 1.00 96.38 92 GLU A C 1
ATOM 663 O O . GLU A 1 92 ? 5.941 -19.250 -14.501 1.00 96.38 92 GLU A O 1
ATOM 668 N N . SER A 1 93 ? 7.500 -17.704 -15.017 1.00 96.19 93 SER A N 1
ATOM 669 C CA . SER A 1 93 ? 8.615 -18.372 -14.332 1.00 96.19 93 SER A CA 1
ATOM 670 C C . SER A 1 93 ? 9.560 -17.357 -13.687 1.00 96.19 93 SER A C 1
ATOM 672 O O . SER A 1 93 ? 9.760 -16.275 -14.245 1.00 96.19 93 SER A O 1
ATOM 674 N N . VAL A 1 94 ? 10.174 -17.672 -12.544 1.00 96.94 94 VAL A N 1
ATOM 675 C CA . VAL A 1 94 ? 11.238 -16.822 -11.974 1.00 96.94 94 VAL A CA 1
ATOM 676 C C . VAL A 1 94 ? 12.643 -17.224 -12.416 1.00 96.94 94 VAL A C 1
ATOM 678 O O . VAL A 1 94 ? 13.593 -16.471 -12.173 1.00 96.94 94 VAL A O 1
ATOM 681 N N . GLN A 1 95 ? 12.811 -18.374 -13.068 1.00 94.88 95 GLN A N 1
ATOM 682 C CA . GLN A 1 95 ? 14.115 -18.884 -13.486 1.00 94.88 95 GLN A CA 1
ATOM 683 C C . GLN A 1 95 ? 14.781 -17.930 -14.481 1.00 94.88 95 GLN A C 1
ATOM 685 O O . GLN A 1 95 ? 14.159 -17.406 -15.402 1.00 94.88 95 GLN A O 1
ATOM 690 N N . GLY A 1 96 ? 16.076 -17.683 -14.278 1.00 93.31 96 GLY A N 1
ATOM 691 C CA . GLY A 1 96 ? 16.853 -16.767 -15.119 1.00 93.31 96 GLY A CA 1
ATOM 692 C C . GLY A 1 96 ? 16.511 -15.282 -14.939 1.00 93.31 96 GLY A C 1
ATOM 693 O O . GLY A 1 96 ? 17.066 -14.448 -15.649 1.00 93.31 96 GLY A O 1
ATOM 694 N N . THR A 1 97 ? 15.636 -14.932 -13.993 1.00 97.06 97 THR A N 1
ATOM 695 C CA . THR A 1 97 ? 15.283 -13.541 -13.682 1.00 97.06 97 THR A CA 1
ATOM 696 C C . THR A 1 97 ? 15.980 -13.054 -12.409 1.00 97.06 97 THR A C 1
ATOM 698 O O . THR A 1 97 ? 16.510 -13.848 -11.629 1.00 97.06 97 THR A O 1
ATOM 701 N N . PHE A 1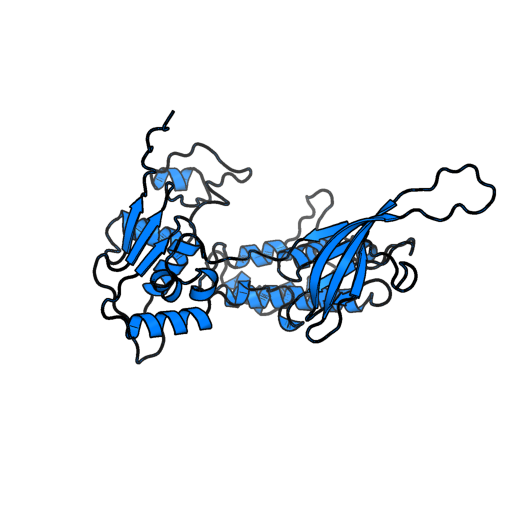 98 ? 15.905 -11.747 -12.134 1.00 96.12 98 PHE A N 1
ATOM 702 C CA . PHE A 1 98 ? 16.381 -11.161 -10.873 1.00 96.12 98 PHE A CA 1
ATOM 703 C C . PHE A 1 98 ? 15.667 -11.715 -9.623 1.00 96.12 98 PHE A C 1
ATOM 705 O O . PHE A 1 98 ? 16.136 -11.534 -8.504 1.00 96.12 98 PHE A O 1
ATOM 712 N N . LEU A 1 99 ? 14.531 -12.399 -9.793 1.00 97.44 99 LEU A N 1
ATOM 713 C CA . LEU A 1 99 ? 13.746 -12.964 -8.697 1.00 97.44 99 LEU A CA 1
ATOM 714 C C . LEU A 1 99 ? 14.272 -14.325 -8.221 1.00 97.44 99 LEU A C 1
ATOM 716 O O . LEU A 1 99 ? 13.939 -14.737 -7.112 1.00 97.44 99 LEU A O 1
ATOM 720 N N . ALA A 1 100 ? 15.084 -15.023 -9.024 1.00 95.00 100 ALA A N 1
ATOM 721 C CA . ALA A 1 100 ? 15.457 -16.421 -8.783 1.00 95.00 100 ALA A CA 1
ATOM 722 C C . ALA A 1 100 ? 16.104 -16.650 -7.402 1.00 95.00 100 ALA A C 1
ATOM 724 O O . ALA A 1 100 ? 15.811 -17.634 -6.725 1.00 95.00 100 ALA A O 1
ATOM 725 N N . ASN A 1 101 ? 16.930 -15.704 -6.947 1.00 93.31 101 ASN A N 1
ATOM 726 C CA . ASN A 1 101 ? 17.660 -15.817 -5.680 1.00 93.31 101 ASN A CA 1
ATOM 727 C C . ASN A 1 101 ? 16.830 -15.400 -4.455 1.00 93.31 101 ASN A C 1
ATOM 729 O O . ASN A 1 101 ? 17.237 -15.639 -3.314 1.00 93.31 101 ASN A O 1
ATOM 733 N N . LEU A 1 102 ? 15.651 -14.800 -4.657 1.00 95.75 102 LEU A N 1
ATOM 734 C CA . LEU A 1 102 ? 14.799 -14.365 -3.551 1.00 95.75 102 LEU A CA 1
ATOM 735 C C . LEU A 1 102 ? 14.175 -15.541 -2.798 1.00 95.75 102 LEU A C 1
ATOM 737 O O . LEU A 1 102 ? 13.862 -15.387 -1.621 1.00 95.75 102 LEU A O 1
ATOM 741 N N . ALA A 1 103 ? 14.041 -16.715 -3.423 1.00 91.38 103 ALA A N 1
ATOM 742 C CA . ALA A 1 103 ? 13.522 -17.914 -2.759 1.00 91.38 103 ALA A CA 1
ATOM 743 C C . ALA A 1 103 ? 14.387 -18.346 -1.561 1.00 91.38 103 ALA A C 1
ATOM 745 O O . ALA A 1 103 ? 13.867 -18.833 -0.559 1.00 91.38 103 ALA A O 1
ATOM 746 N N . THR A 1 104 ? 15.699 -18.112 -1.641 1.00 93.69 104 THR A N 1
ATOM 747 C CA . THR A 1 104 ? 16.667 -18.392 -0.570 1.00 93.69 104 THR A CA 1
ATOM 748 C C . THR A 1 104 ? 16.943 -17.188 0.332 1.00 93.69 104 THR A C 1
ATOM 750 O O . THR A 1 104 ? 17.757 -17.274 1.249 1.00 93.69 104 THR A O 1
ATOM 753 N N . HIS A 1 105 ? 16.305 -16.041 0.081 1.00 96.75 105 HIS A N 1
ATOM 754 C CA . HIS A 1 105 ? 16.511 -14.845 0.887 1.00 96.75 105 HIS A CA 1
ATOM 755 C C . HIS A 1 105 ? 15.856 -15.011 2.266 1.00 96.75 105 HIS A C 1
ATOM 757 O O . HIS A 1 105 ? 14.698 -15.413 2.370 1.00 96.75 105 HIS A O 1
ATOM 763 N N . ALA A 1 106 ? 16.561 -14.627 3.335 1.00 96.31 106 ALA A N 1
ATOM 764 C CA . ALA A 1 106 ? 16.132 -14.878 4.716 1.00 96.31 106 ALA A CA 1
ATOM 765 C C . ALA A 1 106 ? 14.719 -14.350 5.039 1.00 96.31 106 ALA A C 1
ATOM 767 O O . ALA A 1 106 ? 13.974 -14.962 5.804 1.00 96.31 106 ALA A O 1
ATOM 768 N N . THR A 1 107 ? 14.327 -13.217 4.448 1.00 95.12 107 THR A N 1
ATOM 769 C CA . THR A 1 107 ? 12.976 -12.654 4.620 1.00 95.12 107 THR A CA 1
ATOM 770 C C . THR A 1 107 ? 11.902 -13.494 3.927 1.00 95.12 107 THR A C 1
ATOM 772 O O . THR A 1 107 ? 10.826 -13.657 4.493 1.00 95.12 107 THR A O 1
ATOM 775 N N . ALA A 1 108 ? 12.186 -14.071 2.756 1.00 95.69 108 ALA A N 1
ATOM 776 C CA . ALA A 1 108 ? 11.267 -14.970 2.064 1.00 95.69 108 ALA A CA 1
ATOM 777 C C . ALA A 1 108 ? 11.101 -16.278 2.844 1.00 95.69 108 ALA A C 1
ATOM 779 O O . ALA A 1 108 ? 9.970 -16.671 3.119 1.00 95.69 108 ALA A O 1
ATOM 780 N N . THR A 1 109 ? 12.208 -16.891 3.283 1.00 95.25 109 THR A N 1
ATOM 781 C CA . THR A 1 109 ? 12.193 -18.105 4.118 1.00 95.25 109 THR A CA 1
ATOM 782 C C . THR A 1 109 ? 11.353 -17.892 5.372 1.00 95.25 109 THR A C 1
ATOM 784 O O . THR A 1 109 ? 10.415 -18.640 5.615 1.00 95.25 109 THR A O 1
ATOM 787 N N . ARG A 1 110 ? 11.580 -16.790 6.098 1.00 94.19 110 ARG A N 1
ATOM 788 C CA . ARG A 1 110 ? 10.810 -16.460 7.305 1.00 94.19 110 ARG A CA 1
ATOM 789 C C . ARG A 1 110 ? 9.304 -16.350 7.050 1.00 94.19 110 ARG A C 1
ATOM 791 O O . ARG A 1 110 ? 8.509 -16.790 7.876 1.00 94.19 110 ARG A O 1
ATOM 798 N N . LEU A 1 111 ? 8.903 -15.732 5.939 1.00 94.50 111 LEU A N 1
ATOM 799 C CA . LEU A 1 111 ? 7.491 -15.589 5.576 1.00 94.50 111 LEU A CA 1
ATOM 800 C C . LEU A 1 111 ? 6.868 -16.915 5.124 1.00 94.50 111 LEU A C 1
ATOM 802 O O . LEU A 1 111 ? 5.696 -17.165 5.409 1.00 94.50 111 LEU A O 1
ATOM 806 N N . MET A 1 112 ? 7.640 -17.761 4.442 1.00 94.56 112 MET A N 1
ATOM 807 C CA . MET A 1 112 ? 7.217 -19.108 4.060 1.00 94.56 112 MET A CA 1
ATOM 808 C C . MET A 1 112 ? 7.049 -20.009 5.288 1.00 94.56 112 MET A C 1
ATOM 810 O O . MET A 1 112 ? 6.013 -20.661 5.401 1.00 94.56 112 MET A O 1
ATOM 814 N N . ASP A 1 113 ? 7.993 -19.967 6.233 1.00 94.12 113 ASP A N 1
ATOM 815 C CA . ASP A 1 113 ? 7.953 -20.719 7.495 1.00 94.12 113 ASP A CA 1
ATOM 816 C C . ASP A 1 113 ? 6.756 -20.317 8.366 1.00 94.12 113 ASP A C 1
ATOM 818 O O . ASP A 1 113 ? 6.121 -21.162 8.994 1.00 94.12 113 ASP A O 1
ATOM 822 N N . ALA A 1 114 ? 6.404 -19.027 8.375 1.00 91.69 114 ALA A N 1
ATOM 823 C CA . ALA A 1 114 ? 5.206 -18.538 9.054 1.00 91.69 114 ALA A CA 1
ATOM 824 C C . ALA A 1 114 ? 3.911 -19.118 8.442 1.00 91.69 114 ALA A C 1
ATOM 826 O O . ALA A 1 114 ? 2.917 -19.322 9.141 1.00 91.69 114 ALA A O 1
ATOM 827 N N . GLY A 1 115 ? 3.903 -19.416 7.139 1.00 91.00 115 GLY A N 1
ATOM 828 C CA . GLY A 1 115 ? 2.808 -20.116 6.476 1.00 91.00 115 GLY A CA 1
ATOM 829 C C . GLY A 1 115 ? 1.503 -19.310 6.402 1.00 91.00 115 GLY A C 1
ATOM 830 O O . GLY A 1 115 ? 1.473 -18.177 5.914 1.00 91.00 115 GLY A O 1
ATOM 831 N N . ASN A 1 116 ? 0.397 -19.927 6.837 1.00 88.69 116 ASN A N 1
ATOM 832 C CA . ASN A 1 116 ? -0.968 -19.376 6.780 1.00 88.69 116 ASN A CA 1
ATOM 833 C C . ASN A 1 116 ? -1.324 -18.530 8.017 1.00 88.69 116 ASN A C 1
ATOM 835 O O . ASN A 1 116 ? -2.426 -18.630 8.547 1.00 88.69 116 ASN A O 1
ATOM 839 N N . THR A 1 117 ? -0.385 -17.716 8.493 1.00 88.19 117 THR A N 1
ATOM 840 C CA . THR A 1 117 ? -0.611 -16.765 9.589 1.00 88.19 117 THR A CA 1
ATOM 841 C C . THR A 1 117 ? -0.486 -15.334 9.091 1.00 88.19 117 THR A C 1
ATOM 843 O O . THR A 1 117 ? 0.179 -15.063 8.085 1.00 88.19 117 THR A O 1
ATOM 846 N N . THR A 1 118 ? -1.106 -14.403 9.807 1.00 87.94 118 THR A N 1
ATOM 847 C CA . THR A 1 118 ? -0.764 -12.990 9.677 1.00 87.94 118 THR A CA 1
ATOM 848 C C . THR A 1 118 ? 0.603 -12.711 10.272 1.00 87.94 118 THR A C 1
ATOM 850 O O . THR A 1 118 ? 1.083 -13.424 11.156 1.00 87.94 118 THR A O 1
ATOM 853 N N . ILE A 1 119 ? 1.238 -11.657 9.775 1.00 91.75 119 ILE A N 1
ATOM 854 C CA . ILE A 1 119 ? 2.527 -11.195 10.274 1.00 91.75 119 ILE A CA 1
ATOM 855 C C . ILE A 1 119 ? 2.553 -9.671 10.277 1.00 91.75 119 ILE A C 1
ATOM 857 O O . ILE A 1 119 ? 1.829 -9.038 9.508 1.00 91.75 119 ILE A O 1
ATOM 861 N N . ALA A 1 120 ? 3.390 -9.072 11.121 1.00 92.75 120 ALA A N 1
ATOM 862 C CA . ALA A 1 120 ? 3.600 -7.630 11.127 1.00 92.75 120 ALA A CA 1
ATOM 863 C C . ALA A 1 120 ? 3.923 -7.122 9.712 1.00 92.75 120 ALA A C 1
ATOM 865 O O . ALA A 1 120 ? 4.796 -7.671 9.031 1.00 92.75 120 ALA A O 1
ATOM 866 N N . LEU A 1 121 ? 3.253 -6.050 9.279 1.00 93.81 121 LEU A N 1
ATOM 867 C CA . LEU A 1 121 ? 3.500 -5.448 7.966 1.00 93.81 121 LEU A CA 1
ATOM 868 C C . LEU A 1 121 ? 4.956 -4.990 7.805 1.00 93.81 121 LEU A C 1
ATOM 870 O O . LEU A 1 121 ? 5.486 -5.059 6.699 1.00 93.81 121 LEU A O 1
ATOM 874 N N . ALA A 1 122 ? 5.629 -4.637 8.901 1.00 93.06 122 ALA A N 1
ATOM 875 C CA . ALA A 1 122 ? 7.065 -4.378 8.923 1.00 93.06 122 ALA A CA 1
ATOM 876 C C . ALA A 1 122 ? 7.907 -5.570 8.430 1.00 93.06 122 ALA A C 1
ATOM 878 O O . ALA A 1 122 ? 8.855 -5.377 7.672 1.00 93.06 122 ALA A O 1
ATOM 879 N N . GLU A 1 123 ? 7.560 -6.812 8.791 1.00 93.25 123 GLU A N 1
ATOM 880 C CA . GLU A 1 123 ? 8.279 -8.002 8.309 1.00 93.25 123 GLU A CA 1
ATOM 881 C C . GLU A 1 123 ? 8.013 -8.263 6.820 1.00 93.25 123 GLU A C 1
ATOM 883 O O . GLU A 1 123 ? 8.946 -8.567 6.077 1.00 93.25 123 GLU A O 1
ATOM 888 N N . LEU A 1 124 ? 6.772 -8.075 6.351 1.00 93.62 124 LEU A N 1
ATOM 889 C CA . LEU A 1 124 ? 6.464 -8.132 4.913 1.00 93.62 124 LEU A CA 1
ATOM 890 C C . LEU A 1 124 ? 7.194 -7.037 4.136 1.00 93.62 124 LEU A C 1
ATOM 892 O O . LEU A 1 124 ? 7.679 -7.280 3.031 1.00 93.62 124 LEU A O 1
ATOM 896 N N . GLY A 1 125 ? 7.316 -5.851 4.733 1.00 95.38 125 GLY A N 1
ATOM 897 C CA . GLY A 1 125 ? 8.076 -4.735 4.193 1.00 95.38 125 GLY A CA 1
ATOM 898 C C . GLY A 1 125 ? 9.528 -5.111 3.907 1.00 95.38 125 GLY A C 1
ATOM 899 O O . GLY A 1 125 ? 10.039 -4.762 2.850 1.00 95.38 125 GLY A O 1
ATOM 900 N N . LYS A 1 126 ? 10.174 -5.911 4.766 1.00 95.88 126 LYS A N 1
ATOM 901 C CA . LYS A 1 126 ? 11.552 -6.380 4.526 1.00 95.88 126 LYS A CA 1
ATOM 902 C C . LYS A 1 126 ? 11.668 -7.267 3.286 1.00 95.88 126 LYS A C 1
ATOM 904 O O . LYS A 1 126 ? 12.644 -7.160 2.549 1.00 95.88 126 LYS A O 1
ATOM 909 N N . PHE A 1 127 ? 10.696 -8.148 3.041 1.00 96.81 127 PHE A N 1
ATOM 910 C CA . PHE A 1 127 ? 10.676 -8.954 1.815 1.00 96.81 127 PHE A CA 1
ATOM 911 C C . PHE A 1 127 ? 10.439 -8.089 0.577 1.00 96.81 127 PHE A C 1
ATOM 913 O O . PHE A 1 127 ? 11.174 -8.205 -0.397 1.00 96.81 127 PHE A O 1
ATOM 920 N N . LEU A 1 128 ? 9.482 -7.163 0.636 1.00 96.81 128 LEU A N 1
ATOM 921 C CA . LEU A 1 128 ? 9.231 -6.218 -0.454 1.00 96.81 128 LEU A CA 1
ATOM 922 C C . LEU A 1 128 ? 10.435 -5.317 -0.751 1.00 96.81 128 LEU A C 1
ATOM 924 O O . LEU A 1 128 ? 10.688 -5.007 -1.912 1.00 96.81 128 LEU A O 1
ATOM 928 N N . GLY A 1 129 ? 11.198 -4.940 0.275 1.00 97.00 129 GLY A N 1
ATOM 929 C CA . GLY A 1 129 ? 12.451 -4.203 0.125 1.00 97.00 129 GLY A CA 1
ATOM 930 C C . GLY A 1 129 ? 13.517 -5.029 -0.588 1.00 97.00 129 GLY A C 1
ATOM 931 O O . GLY A 1 129 ? 14.171 -4.519 -1.491 1.00 97.00 129 GLY A O 1
ATOM 932 N N . ALA A 1 130 ? 13.635 -6.324 -0.270 1.00 97.56 130 ALA A N 1
ATOM 933 C CA . ALA A 1 130 ? 14.518 -7.233 -1.005 1.00 97.56 130 ALA A CA 1
ATOM 934 C C . ALA A 1 130 ? 14.111 -7.342 -2.487 1.00 97.56 130 ALA A C 1
ATOM 936 O O . ALA A 1 130 ? 14.959 -7.221 -3.366 1.00 97.56 130 ALA A O 1
ATOM 937 N N . VAL A 1 131 ? 12.809 -7.468 -2.781 1.00 98.06 131 VAL A N 1
ATOM 938 C CA . VAL A 1 131 ? 12.293 -7.454 -4.165 1.00 98.06 131 VAL A CA 1
ATOM 939 C C . VAL A 1 131 ? 12.638 -6.137 -4.871 1.00 98.06 131 VAL A C 1
ATOM 941 O O . VAL A 1 131 ? 13.090 -6.147 -6.015 1.00 98.06 131 VAL A O 1
ATOM 944 N N . GLY A 1 132 ? 12.432 -4.999 -4.201 1.00 97.75 132 GLY A N 1
ATOM 945 C CA . GLY A 1 132 ? 12.748 -3.672 -4.732 1.00 97.75 132 GLY A CA 1
ATOM 946 C C . GLY A 1 132 ? 14.238 -3.485 -5.020 1.00 97.75 132 GLY A C 1
ATOM 947 O O . GLY A 1 132 ? 14.593 -2.931 -6.061 1.00 97.75 132 GLY A O 1
ATOM 948 N N . GLN A 1 133 ? 15.102 -3.994 -4.142 1.00 97.19 133 GLN A N 1
ATOM 949 C CA . GLN A 1 133 ? 16.550 -3.954 -4.309 1.00 97.19 133 GLN A CA 1
ATOM 950 C C . GLN A 1 133 ? 17.006 -4.782 -5.515 1.00 97.19 133 GLN A C 1
ATOM 952 O O . GLN A 1 133 ? 17.746 -4.266 -6.352 1.00 97.19 133 GLN A O 1
ATOM 957 N N . GLU A 1 134 ? 16.534 -6.022 -5.661 1.00 97.81 134 GLU A N 1
ATOM 958 C CA . GLU A 1 134 ? 16.882 -6.850 -6.825 1.00 97.81 134 GLU A CA 1
ATOM 959 C C . GLU A 1 134 ? 16.364 -6.231 -8.133 1.00 97.81 134 GLU A C 1
ATOM 961 O O . GLU A 1 134 ? 17.094 -6.154 -9.121 1.00 97.81 134 GLU A O 1
ATOM 966 N N . ALA A 1 135 ? 15.148 -5.670 -8.133 1.00 97.94 135 ALA A N 1
ATOM 967 C CA . ALA A 1 135 ? 14.621 -4.943 -9.290 1.00 97.94 135 ALA A CA 1
ATOM 968 C C . ALA A 1 135 ? 15.489 -3.720 -9.648 1.00 97.94 135 ALA A C 1
ATOM 970 O O . ALA A 1 135 ? 15.726 -3.431 -10.824 1.00 97.94 135 ALA A O 1
ATOM 971 N N . ARG A 1 136 ? 16.002 -3.000 -8.642 1.00 97.12 136 ARG A N 1
ATOM 972 C CA . ARG A 1 136 ? 16.909 -1.864 -8.843 1.00 97.12 136 ARG A CA 1
ATOM 973 C C . ARG A 1 136 ? 18.244 -2.300 -9.445 1.00 97.12 136 ARG A C 1
ATOM 975 O O . ARG A 1 136 ? 18.736 -1.609 -10.343 1.00 97.12 136 ARG A O 1
ATOM 982 N N . LEU A 1 137 ? 18.819 -3.398 -8.953 1.00 97.56 137 LEU A N 1
ATOM 983 C CA . LEU A 1 137 ? 20.051 -3.987 -9.483 1.00 97.56 137 LEU A CA 1
ATOM 984 C C . LEU A 1 137 ? 19.865 -4.449 -10.930 1.00 97.56 137 LEU A C 1
ATOM 986 O O . LEU A 1 137 ? 20.736 -4.210 -11.762 1.00 97.56 137 LEU A O 1
ATOM 990 N N . GLU A 1 138 ? 18.707 -5.019 -11.260 1.00 97.81 138 GLU A N 1
ATOM 991 C CA . GLU A 1 138 ? 18.382 -5.387 -12.636 1.00 97.81 138 GLU A CA 1
ATOM 992 C C . GLU A 1 138 ? 18.336 -4.157 -13.549 1.00 97.81 138 GLU A C 1
ATOM 994 O O . GLU A 1 138 ? 18.995 -4.128 -14.585 1.00 97.81 138 GLU A O 1
ATOM 999 N N . MET A 1 139 ? 17.653 -3.084 -13.134 1.00 97.88 139 MET A N 1
ATOM 1000 C CA . MET A 1 139 ? 17.615 -1.834 -13.903 1.00 97.88 139 MET A CA 1
ATOM 1001 C C . MET A 1 139 ? 19.002 -1.199 -14.103 1.00 97.88 139 MET A C 1
ATOM 1003 O O . MET A 1 139 ? 19.215 -0.521 -15.107 1.00 97.88 139 MET A O 1
ATOM 1007 N N . LEU A 1 140 ? 19.954 -1.396 -13.178 1.00 97.75 140 LEU A N 1
ATOM 1008 C CA . LEU A 1 140 ? 21.330 -0.891 -13.320 1.00 97.75 140 LEU A CA 1
ATOM 1009 C C . LEU A 1 140 ? 22.093 -1.526 -14.486 1.00 97.75 140 LEU A C 1
ATOM 1011 O O . LEU A 1 140 ? 23.052 -0.926 -14.963 1.00 97.75 140 LEU A O 1
ATOM 1015 N N . LYS A 1 141 ? 21.661 -2.687 -14.984 1.00 97.88 141 LYS A N 1
ATOM 1016 C CA . LYS A 1 141 ? 22.239 -3.304 -16.186 1.00 97.88 141 LYS A CA 1
ATOM 1017 C C . LYS A 1 141 ? 21.876 -2.543 -17.469 1.00 97.88 141 LYS A C 1
ATOM 1019 O O . LYS A 1 141 ? 22.531 -2.727 -18.488 1.00 97.88 141 LYS A O 1
ATOM 1024 N N . TYR A 1 142 ? 20.870 -1.665 -17.409 1.00 97.00 142 TYR A N 1
ATOM 1025 C CA . TYR A 1 142 ? 20.264 -0.982 -18.556 1.00 97.00 142 TYR A CA 1
ATOM 1026 C C . TYR A 1 142 ? 20.329 0.549 -18.442 1.00 97.00 142 TYR A C 1
ATOM 1028 O O . TYR A 1 142 ? 19.416 1.244 -18.878 1.00 97.00 142 TYR A O 1
ATOM 1036 N N . THR A 1 143 ? 21.383 1.118 -17.849 1.00 95.50 143 THR A N 1
ATOM 1037 C CA . THR A 1 143 ? 21.492 2.577 -17.611 1.00 95.50 143 THR A CA 1
ATOM 1038 C C . THR A 1 143 ? 21.472 3.431 -18.880 1.00 95.50 143 THR A C 1
ATOM 1040 O O . THR A 1 143 ? 21.097 4.601 -18.814 1.00 95.50 143 THR A O 1
ATOM 1043 N N . ALA A 1 144 ? 21.831 2.859 -20.033 1.00 92.94 144 ALA A N 1
ATOM 1044 C CA . ALA A 1 144 ? 21.764 3.540 -21.325 1.00 92.94 144 ALA A CA 1
ATOM 1045 C C . ALA A 1 144 ? 20.319 3.812 -21.788 1.00 92.94 144 ALA A C 1
ATOM 1047 O O . ALA A 1 144 ? 20.069 4.791 -22.486 1.00 92.94 144 ALA A O 1
ATOM 1048 N N . SER A 1 145 ? 19.359 2.971 -21.392 1.00 95.81 145 SER A N 1
ATOM 1049 C CA . SER A 1 145 ? 17.970 3.027 -21.866 1.00 95.81 145 SER A CA 1
ATOM 1050 C C . SER A 1 145 ? 16.959 3.270 -20.747 1.00 95.81 145 SER A C 1
ATOM 1052 O O . SER A 1 145 ? 15.916 3.865 -20.994 1.00 95.81 145 SER A O 1
ATOM 1054 N N . SER A 1 146 ? 17.243 2.860 -19.515 1.00 97.62 146 SER A N 1
ATOM 1055 C CA . SER A 1 146 ? 16.334 2.930 -18.370 1.00 97.62 146 SER A CA 1
ATOM 1056 C C . SER A 1 146 ? 16.939 3.717 -17.214 1.00 97.62 146 SER A C 1
ATOM 1058 O O . SER A 1 146 ? 18.154 3.807 -17.044 1.00 97.62 146 SER A O 1
ATOM 1060 N N . THR A 1 147 ? 16.091 4.324 -16.388 1.00 97.56 147 THR A N 1
ATOM 1061 C CA . THR A 1 147 ? 16.540 5.159 -15.269 1.00 97.56 147 THR A CA 1
ATOM 1062 C C . THR A 1 147 ? 15.591 5.044 -14.081 1.00 97.56 147 THR A C 1
ATOM 1064 O O . THR A 1 147 ? 14.372 5.055 -14.229 1.00 97.56 147 THR A O 1
ATOM 1067 N N . CYS A 1 148 ? 16.162 4.936 -12.881 1.00 97.94 148 CYS A N 1
ATOM 1068 C CA . CYS A 1 148 ? 15.429 4.967 -11.619 1.00 97.94 148 CYS A CA 1
ATOM 1069 C C . CYS A 1 148 ? 15.739 6.280 -10.891 1.00 97.94 148 CYS A C 1
ATOM 1071 O O . CYS A 1 148 ? 16.813 6.435 -10.310 1.00 97.94 148 CYS A O 1
ATOM 1073 N N . TYR A 1 149 ? 14.793 7.215 -10.925 1.00 97.62 149 TYR A N 1
ATOM 1074 C CA . TYR A 1 149 ? 14.852 8.495 -10.230 1.00 97.62 149 TYR A CA 1
ATOM 1075 C C . TYR A 1 149 ? 14.360 8.316 -8.791 1.00 97.62 149 TYR A C 1
ATOM 1077 O O . TYR A 1 149 ? 13.157 8.252 -8.544 1.00 97.62 149 TYR A O 1
ATOM 1085 N N . VAL A 1 150 ? 15.290 8.217 -7.843 1.00 97.12 150 VAL A N 1
ATOM 1086 C CA . VAL A 1 150 ? 14.995 8.205 -6.398 1.00 97.12 150 VAL A CA 1
ATOM 1087 C C . VAL A 1 150 ? 14.985 9.624 -5.840 1.00 97.12 150 VAL A C 1
ATOM 1089 O O . VAL A 1 150 ? 15.474 10.549 -6.492 1.00 97.12 150 VAL A O 1
ATOM 1092 N N . ASN A 1 151 ? 14.425 9.811 -4.645 1.00 97.62 151 ASN A N 1
ATOM 1093 C CA . ASN A 1 151 ? 14.228 11.122 -4.028 1.00 97.62 151 ASN A CA 1
ATOM 1094 C C . ASN A 1 151 ? 13.579 12.121 -5.000 1.00 97.62 151 ASN A C 1
ATOM 1096 O O . ASN A 1 151 ? 13.937 13.293 -5.024 1.00 97.62 151 ASN A O 1
ATOM 1100 N N . THR A 1 152 ? 12.687 11.648 -5.872 1.00 97.94 152 THR A N 1
ATOM 1101 C CA . THR A 1 152 ? 12.156 12.426 -6.992 1.00 97.94 152 THR A CA 1
ATOM 1102 C C . THR A 1 152 ? 10.643 12.302 -7.042 1.00 97.94 152 THR A C 1
ATOM 1104 O O . THR A 1 152 ? 10.090 11.208 -7.137 1.00 97.94 152 THR A O 1
ATOM 1107 N N . THR A 1 153 ? 9.954 13.438 -6.999 1.00 97.12 153 THR A N 1
ATOM 1108 C CA . THR A 1 153 ? 8.489 13.489 -7.023 1.00 97.12 153 THR A CA 1
ATOM 1109 C C . THR A 1 153 ? 7.995 13.823 -8.422 1.00 97.12 153 THR A C 1
ATOM 1111 O O . THR A 1 153 ? 8.454 14.788 -9.027 1.00 97.12 153 THR A O 1
ATOM 1114 N N . ALA A 1 154 ? 7.024 13.065 -8.932 1.00 97.25 154 ALA A N 1
ATOM 1115 C CA . ALA A 1 154 ? 6.270 13.474 -10.110 1.00 97.25 154 ALA A CA 1
ATOM 1116 C C . ALA A 1 154 ? 5.201 14.499 -9.707 1.00 97.25 154 ALA A C 1
ATOM 1118 O O . ALA A 1 154 ? 4.352 14.223 -8.862 1.00 97.25 154 ALA A O 1
ATOM 1119 N N . LEU A 1 155 ? 5.259 15.686 -10.303 1.00 97.06 155 LEU A N 1
ATOM 1120 C CA . LEU A 1 155 ? 4.384 16.813 -9.980 1.00 97.06 155 LEU A CA 1
ATOM 1121 C C . LEU A 1 155 ? 3.170 16.889 -10.903 1.00 97.06 155 LEU A C 1
ATOM 1123 O O . LEU A 1 155 ? 2.092 17.308 -10.485 1.00 97.06 155 LEU A O 1
ATOM 1127 N N . ARG A 1 156 ? 3.356 16.536 -12.178 1.00 97.25 156 ARG A N 1
ATOM 1128 C CA . ARG A 1 156 ? 2.338 16.704 -13.217 1.00 97.25 156 ARG A CA 1
ATOM 1129 C C . ARG A 1 156 ? 2.553 15.709 -14.347 1.00 97.25 156 ARG A C 1
ATOM 1131 O O . ARG A 1 156 ? 3.691 15.448 -14.727 1.00 97.25 156 ARG A O 1
ATOM 1138 N N . VAL A 1 157 ? 1.451 15.206 -14.897 1.00 97.31 157 VAL A N 1
ATOM 1139 C CA . VAL A 1 157 ? 1.422 14.410 -16.127 1.00 97.31 157 VAL A CA 1
ATOM 1140 C C . VAL A 1 157 ? 0.487 15.101 -17.104 1.00 97.31 157 VAL A C 1
ATOM 1142 O O . VAL A 1 157 ? -0.651 15.417 -16.759 1.00 97.31 157 VAL A O 1
ATOM 1145 N N . GLU A 1 158 ? 0.967 15.342 -18.315 1.00 95.94 158 GLU A N 1
ATOM 1146 C CA . GLU A 1 158 ? 0.213 15.991 -19.381 1.00 95.94 158 GLU A CA 1
ATOM 1147 C C . GLU A 1 158 ? 0.293 15.135 -20.635 1.00 95.94 158 GLU A C 1
ATOM 1149 O O . GLU A 1 158 ? 1.381 14.733 -21.042 1.00 95.94 158 GLU A O 1
ATOM 1154 N N . ARG A 1 159 ? -0.844 14.875 -21.281 1.00 93.50 159 ARG A N 1
ATOM 1155 C CA . ARG A 1 159 ? -0.837 14.296 -22.624 1.00 93.50 159 ARG A CA 1
ATOM 1156 C C . ARG A 1 159 ? -0.603 15.424 -23.622 1.00 93.50 159 ARG A C 1
ATOM 1158 O O . ARG A 1 159 ? -1.381 16.372 -23.660 1.00 93.50 159 ARG A O 1
ATOM 1165 N N . ILE A 1 160 ? 0.441 15.301 -24.428 1.00 90.44 160 ILE A N 1
ATOM 1166 C CA . ILE A 1 160 ? 0.779 16.236 -25.499 1.00 90.44 160 ILE A CA 1
ATOM 1167 C C . ILE A 1 160 ? 0.736 15.524 -26.853 1.00 90.44 160 ILE A C 1
ATOM 1169 O O . ILE A 1 160 ? 0.870 14.301 -26.940 1.00 90.44 160 ILE A O 1
ATOM 1173 N N . VAL A 1 161 ? 0.515 16.294 -27.915 1.00 83.19 161 VAL A N 1
ATOM 1174 C CA . VAL A 1 161 ? 0.629 15.817 -29.296 1.00 83.19 161 VAL A CA 1
ATOM 1175 C C . VAL A 1 161 ? 2.018 16.193 -29.787 1.00 83.19 161 VAL A C 1
ATOM 1177 O O . VAL A 1 161 ? 2.360 17.373 -29.800 1.00 83.19 161 VAL A O 1
ATOM 1180 N N . ALA A 1 162 ? 2.818 15.197 -30.159 1.00 68.94 162 ALA A N 1
ATOM 1181 C CA . ALA A 1 162 ? 4.063 15.425 -30.873 1.00 68.94 162 ALA A CA 1
ATOM 1182 C C . ALA A 1 162 ? 3.792 15.302 -32.378 1.00 68.94 162 ALA A C 1
ATOM 1184 O O . ALA A 1 162 ? 3.304 14.271 -32.847 1.00 68.94 162 ALA A O 1
ATOM 1185 N N . THR A 1 163 ? 4.086 16.365 -33.121 1.00 61.53 163 THR A N 1
ATOM 1186 C CA . THR A 1 163 ? 4.151 16.363 -34.586 1.00 61.53 163 THR A CA 1
ATOM 1187 C C . THR A 1 163 ? 5.609 16.250 -34.996 1.00 61.53 163 THR A C 1
ATOM 1189 O O . THR A 1 163 ? 6.390 17.163 -34.728 1.00 61.53 163 THR A O 1
ATOM 1192 N N . ALA A 1 164 ? 5.978 15.141 -35.636 1.00 57.28 164 ALA A N 1
ATOM 1193 C CA . ALA A 1 164 ? 7.266 15.057 -36.312 1.00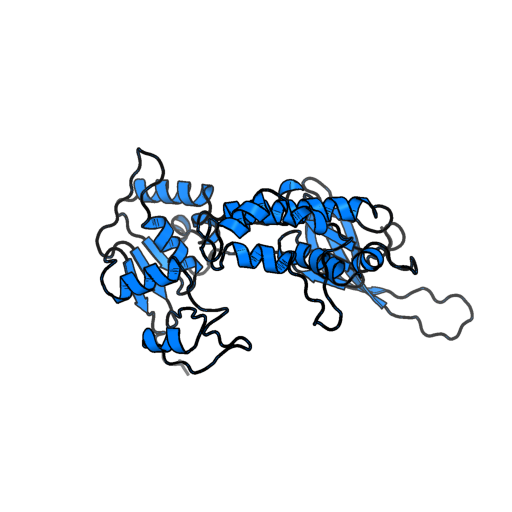 57.28 164 ALA A CA 1
ATOM 1194 C C . ALA A 1 164 ? 7.297 16.078 -37.468 1.00 57.28 164 ALA A C 1
ATOM 1196 O O . ALA A 1 164 ? 6.284 16.219 -38.162 1.00 57.28 164 ALA A O 1
ATOM 1197 N N . PRO A 1 165 ? 8.412 16.799 -37.683 1.00 48.34 165 PRO A N 1
ATOM 1198 C CA . PRO A 1 165 ? 8.557 17.639 -38.863 1.00 48.34 165 PRO A CA 1
ATOM 1199 C C . PRO A 1 165 ? 8.452 16.767 -40.120 1.00 48.34 165 PRO A C 1
ATOM 1201 O O . PRO A 1 165 ? 9.029 15.680 -40.184 1.00 48.34 165 PRO A O 1
ATOM 1204 N N . SER A 1 166 ? 7.689 17.232 -41.110 1.00 47.97 166 SER A N 1
ATOM 1205 C CA . SER A 1 166 ? 7.623 16.598 -42.426 1.00 47.97 166 SER A CA 1
ATOM 1206 C C . SER A 1 166 ? 9.015 16.619 -43.048 1.00 47.97 166 SER A C 1
ATOM 1208 O O . SER A 1 166 ? 9.568 17.693 -43.274 1.00 47.97 166 SER A O 1
ATOM 1210 N N . VAL A 1 167 ? 9.589 15.448 -43.313 1.00 53.34 167 VAL A N 1
ATOM 1211 C CA . VAL A 1 167 ? 10.813 15.354 -44.110 1.00 53.34 167 VAL A CA 1
ATOM 1212 C C . VAL A 1 167 ? 10.430 15.645 -45.562 1.00 53.34 167 VAL A C 1
ATOM 1214 O O . VAL A 1 167 ? 9.509 15.016 -46.093 1.00 53.34 167 VAL A O 1
ATOM 1217 N N . ASP A 1 168 ? 11.090 16.647 -46.146 1.00 50.41 168 ASP A N 1
ATOM 1218 C CA . ASP A 1 168 ? 10.786 17.243 -47.450 1.00 50.41 168 ASP A CA 1
ATOM 1219 C C . ASP A 1 168 ? 10.396 16.216 -48.527 1.00 50.41 168 ASP A C 1
ATOM 1221 O O . ASP A 1 168 ? 11.134 15.280 -48.834 1.00 50.41 168 ASP A O 1
ATOM 1225 N N . GLY A 1 169 ? 9.232 16.439 -49.144 1.00 54.31 169 GLY A N 1
ATOM 1226 C CA . GLY A 1 169 ? 8.846 15.829 -50.420 1.00 54.31 169 GLY A CA 1
ATOM 1227 C C . GLY A 1 169 ? 8.026 14.537 -50.369 1.00 54.31 169 GLY A C 1
ATOM 1228 O O . GLY A 1 169 ? 7.551 14.109 -51.419 1.00 54.31 169 GLY A O 1
ATOM 1229 N N . SER A 1 170 ? 7.791 13.930 -49.201 1.00 52.34 170 SER A N 1
ATOM 1230 C CA . SER A 1 170 ? 6.843 12.808 -49.093 1.00 52.34 170 SER A CA 1
ATOM 1231 C C . SER A 1 170 ? 5.460 13.303 -48.656 1.00 52.34 170 SER A C 1
ATOM 1233 O O . SER A 1 170 ? 5.314 13.945 -47.620 1.00 52.34 170 SER A O 1
ATOM 1235 N N . SER A 1 171 ? 4.424 13.007 -49.445 1.00 47.03 171 SER A N 1
ATOM 1236 C CA . SER A 1 171 ? 3.010 13.260 -49.131 1.00 47.03 171 SER A CA 1
ATOM 1237 C C . SER A 1 171 ? 2.485 12.289 -48.062 1.00 47.03 171 SER A C 1
ATOM 1239 O O . SER A 1 171 ? 1.451 11.647 -48.244 1.00 47.03 171 SER A O 1
ATOM 1241 N N . VAL A 1 172 ? 3.241 12.108 -46.980 1.00 53.31 172 VAL A N 1
ATOM 1242 C CA . VAL A 1 172 ? 2.849 11.295 -45.831 1.00 53.31 172 VAL A CA 1
ATOM 1243 C C . VAL A 1 172 ? 2.353 12.262 -44.768 1.00 53.31 172 VAL A C 1
ATOM 1245 O O . VAL A 1 172 ? 3.097 13.142 -44.336 1.00 53.31 172 VAL A O 1
ATOM 1248 N N . GLU A 1 173 ? 1.084 12.131 -44.380 1.00 52.19 173 GLU A N 1
ATOM 1249 C CA . GLU A 1 173 ? 0.513 12.928 -43.295 1.00 52.19 173 GLU A CA 1
ATOM 1250 C C . GLU A 1 173 ? 1.427 12.876 -42.057 1.00 52.19 173 GLU A C 1
ATOM 1252 O O . GLU A 1 173 ? 1.945 11.803 -41.722 1.00 52.19 173 GLU A O 1
ATOM 1257 N N . PRO A 1 174 ? 1.649 14.010 -41.364 1.00 54.16 174 PRO A N 1
ATOM 1258 C CA . PRO A 1 174 ? 2.491 14.040 -40.179 1.00 54.16 174 PRO A CA 1
ATOM 1259 C C . PRO A 1 174 ? 1.974 13.019 -39.165 1.00 54.16 174 PRO A C 1
ATOM 1261 O O . PRO A 1 174 ? 0.847 13.121 -38.673 1.00 54.16 174 PRO A O 1
ATOM 1264 N N . LYS A 1 175 ? 2.806 12.018 -38.852 1.00 56.50 175 LYS A N 1
ATOM 1265 C CA . LYS A 1 175 ? 2.472 10.974 -37.882 1.00 56.50 175 LYS A CA 1
ATOM 1266 C C . LYS A 1 175 ? 2.359 11.626 -36.508 1.00 56.50 175 LYS A C 1
ATOM 1268 O O . LYS A 1 175 ? 3.358 11.904 -35.849 1.00 56.50 175 LYS A O 1
ATOM 1273 N N . THR A 1 176 ? 1.130 11.917 -36.102 1.00 58.88 176 THR A N 1
ATOM 1274 C CA . THR A 1 176 ? 0.828 12.442 -34.775 1.00 58.88 176 THR A CA 1
ATOM 1275 C C . THR A 1 176 ? 0.946 11.303 -33.772 1.00 58.88 176 THR A C 1
ATOM 1277 O O . THR A 1 176 ? 0.252 10.293 -33.858 1.00 58.88 176 THR A O 1
ATOM 1280 N N . SER A 1 177 ? 1.856 11.448 -32.813 1.00 71.31 177 SER A N 1
ATOM 1281 C CA . SER A 1 177 ? 1.981 10.509 -31.699 1.00 71.31 177 SER A CA 1
ATOM 1282 C C . SER A 1 177 ? 1.634 11.219 -30.399 1.00 71.31 177 SER A C 1
ATOM 1284 O O . SER A 1 177 ? 2.178 12.284 -30.093 1.00 71.31 177 SER A O 1
ATOM 1286 N N . HIS A 1 178 ? 0.729 10.630 -29.620 1.00 83.06 178 HIS A N 1
ATOM 1287 C CA . HIS A 1 178 ? 0.485 11.086 -28.259 1.00 83.06 178 HIS A CA 1
ATOM 1288 C C . HIS A 1 178 ? 1.655 10.680 -27.371 1.00 83.06 178 HIS A C 1
ATOM 1290 O O . HIS A 1 178 ? 2.000 9.504 -27.297 1.00 83.06 178 HIS A O 1
ATOM 1296 N N . VAL A 1 179 ? 2.219 11.651 -26.661 1.00 91.50 179 VAL A N 1
ATOM 1297 C CA . VAL A 1 179 ? 3.275 11.419 -25.676 1.00 91.50 179 VAL A CA 1
ATOM 1298 C C . VAL A 1 179 ? 2.854 12.057 -24.362 1.00 91.50 179 VAL A C 1
ATOM 1300 O O . VAL A 1 179 ? 2.166 13.077 -24.334 1.00 91.50 179 VAL A O 1
ATOM 1303 N N . CYS A 1 180 ? 3.231 11.447 -23.249 1.00 95.19 180 CYS A N 1
ATOM 1304 C CA . CYS A 1 180 ? 3.036 12.010 -21.928 1.00 95.19 180 CYS A CA 1
ATOM 1305 C C . CYS A 1 180 ? 4.271 12.823 -21.546 1.00 95.19 180 CYS A C 1
ATOM 1307 O O . CYS A 1 180 ? 5.376 12.290 -21.500 1.00 95.19 180 CYS A O 1
ATOM 1309 N N . LYS A 1 181 ? 4.085 14.104 -21.238 1.00 96.00 181 LYS A N 1
ATOM 1310 C CA . LYS A 1 181 ? 5.081 14.945 -20.578 1.00 96.00 181 LYS A CA 1
ATOM 1311 C C . LYS A 1 181 ? 4.898 14.802 -19.071 1.00 96.00 181 LYS A C 1
ATOM 1313 O O . LYS A 1 181 ? 3.808 15.048 -18.554 1.00 96.00 181 LYS A O 1
ATOM 1318 N N . ILE A 1 182 ? 5.955 14.413 -18.371 1.00 97.69 182 ILE A N 1
ATOM 1319 C CA . ILE A 1 182 ? 5.961 14.249 -16.920 1.00 97.69 182 ILE A CA 1
ATOM 1320 C C . ILE A 1 182 ? 6.915 15.275 -16.323 1.00 97.69 182 ILE A C 1
ATOM 1322 O O . ILE A 1 182 ? 8.117 15.236 -16.579 1.00 97.69 182 ILE A O 1
ATOM 1326 N N . THR A 1 183 ? 6.383 16.176 -15.503 1.00 97.88 183 THR A N 1
ATOM 1327 C CA . THR A 1 183 ? 7.199 17.090 -14.703 1.00 97.88 183 THR A CA 1
ATOM 1328 C C . THR A 1 183 ? 7.623 16.371 -13.431 1.00 97.88 183 THR A C 1
ATOM 1330 O O . THR A 1 183 ? 6.770 15.997 -12.623 1.00 97.88 183 THR A O 1
ATOM 1333 N N . ILE A 1 184 ? 8.927 16.193 -13.244 1.00 98.06 184 ILE A N 1
ATOM 1334 C CA . ILE A 1 184 ? 9.530 15.567 -12.066 1.00 98.06 184 ILE A CA 1
ATOM 1335 C C . ILE A 1 184 ? 10.411 16.573 -11.328 1.00 98.06 184 ILE A C 1
ATOM 1337 O O . ILE A 1 184 ? 10.987 17.468 -11.941 1.00 98.06 184 ILE A O 1
ATOM 1341 N N . GLN A 1 185 ? 10.530 16.428 -10.014 1.00 98.00 185 GLN A N 1
ATOM 1342 C CA . GLN A 1 185 ? 11.385 17.272 -9.191 1.00 98.00 185 GLN A CA 1
ATOM 1343 C C . GLN A 1 185 ? 12.196 16.414 -8.214 1.00 98.00 185 GLN A C 1
ATOM 1345 O O . GLN A 1 185 ? 11.602 15.792 -7.325 1.00 98.00 185 GLN A O 1
ATOM 1350 N N . PRO A 1 186 ? 13.534 16.376 -8.358 1.00 97.25 186 PRO A N 1
ATOM 1351 C CA . PRO A 1 186 ? 14.423 15.820 -7.344 1.00 97.25 186 PRO A CA 1
ATOM 1352 C C . PRO A 1 186 ? 14.335 16.617 -6.037 1.00 97.25 186 PRO A C 1
ATOM 1354 O O . PRO A 1 186 ? 14.134 17.833 -6.053 1.00 97.25 186 PRO A O 1
ATOM 1357 N N . ALA A 1 187 ? 14.513 15.957 -4.897 1.00 95.69 187 ALA A N 1
ATOM 1358 C CA . ALA A 1 187 ? 14.533 16.592 -3.587 1.00 95.69 187 ALA A CA 1
ATOM 1359 C C . ALA A 1 187 ? 15.646 17.651 -3.529 1.00 95.69 187 ALA A C 1
ATOM 1361 O O . ALA A 1 187 ? 16.811 17.355 -3.781 1.00 95.69 187 ALA A O 1
ATOM 1362 N N . GLY A 1 188 ? 15.275 18.902 -3.240 1.00 92.44 188 GLY A N 1
ATOM 1363 C CA . GLY A 1 188 ? 16.201 20.043 -3.252 1.00 92.44 188 GLY A CA 1
ATOM 1364 C C . GLY A 1 188 ? 16.649 20.505 -4.647 1.00 92.44 188 GLY A C 1
ATOM 1365 O O . GLY A 1 188 ? 17.438 21.440 -4.741 1.00 92.44 188 GLY A O 1
ATOM 1366 N N . GLY A 1 189 ? 16.153 19.885 -5.721 1.00 94.00 189 GLY A N 1
ATOM 1367 C CA . GLY A 1 189 ? 16.483 20.218 -7.105 1.00 94.00 189 GLY A CA 1
ATOM 1368 C C . GLY A 1 189 ? 15.402 21.029 -7.825 1.00 94.00 189 GLY A C 1
ATOM 1369 O O . GLY A 1 189 ? 14.279 21.215 -7.341 1.00 94.00 189 GLY A O 1
ATOM 1370 N N . THR A 1 190 ? 15.746 21.499 -9.024 1.00 95.12 190 THR A N 1
ATOM 1371 C CA . THR A 1 190 ? 14.814 22.171 -9.938 1.00 95.12 190 THR A CA 1
ATOM 1372 C C . THR A 1 190 ? 13.935 21.149 -10.656 1.00 95.12 190 THR A C 1
ATOM 1374 O O . THR A 1 190 ? 14.385 20.057 -11.001 1.00 95.12 190 THR A O 1
ATOM 1377 N N . ALA A 1 191 ? 12.672 21.506 -10.897 1.00 96.69 191 ALA A N 1
ATOM 1378 C CA . ALA A 1 191 ? 11.776 20.678 -11.690 1.00 96.69 191 ALA A CA 1
ATOM 1379 C C . ALA A 1 191 ? 12.281 20.546 -13.138 1.00 96.69 191 ALA A C 1
ATOM 1381 O O . ALA A 1 191 ? 12.694 21.523 -13.762 1.00 96.69 191 ALA A O 1
ATOM 1382 N N . MET A 1 192 ? 12.196 19.338 -13.681 1.00 95.31 192 MET A N 1
ATOM 1383 C CA . MET A 1 192 ? 12.552 18.997 -15.056 1.00 95.31 192 MET A CA 1
ATOM 1384 C C . MET A 1 192 ? 11.426 18.192 -15.707 1.00 95.31 192 MET A C 1
ATOM 1386 O O . MET A 1 192 ? 10.494 17.748 -15.036 1.00 95.31 192 MET A O 1
ATOM 1390 N N . CYS A 1 193 ? 11.479 18.032 -17.026 1.00 95.56 193 CYS A N 1
ATOM 1391 C CA . CYS A 1 193 ? 10.483 17.272 -17.775 1.00 95.56 193 CYS A CA 1
ATOM 1392 C C . CYS A 1 193 ? 11.127 16.044 -18.407 1.00 95.56 193 CYS A C 1
ATOM 1394 O O . CYS A 1 193 ? 12.173 16.166 -19.034 1.00 95.56 193 CYS A O 1
ATOM 1396 N N . ILE A 1 194 ? 10.457 14.903 -18.295 1.00 96.00 194 ILE A N 1
ATOM 1397 C CA . ILE A 1 194 ? 10.737 13.702 -19.085 1.00 96.00 194 ILE A CA 1
ATOM 1398 C C . ILE A 1 194 ? 9.510 13.365 -19.932 1.00 96.00 194 ILE A C 1
ATOM 1400 O O . ILE A 1 194 ? 8.404 13.842 -19.660 1.00 96.00 194 ILE A O 1
ATOM 1404 N N . PHE A 1 195 ? 9.694 12.529 -20.946 1.00 95.31 195 PHE A N 1
ATOM 1405 C CA . PHE A 1 195 ? 8.630 12.143 -21.865 1.00 95.31 195 PHE A CA 1
ATOM 1406 C C . PHE A 1 195 ? 8.473 10.630 -21.887 1.00 95.31 195 PHE A C 1
ATOM 1408 O O . PHE A 1 195 ? 9.471 9.915 -21.857 1.00 95.31 195 PHE A O 1
ATOM 1415 N N . ALA A 1 196 ? 7.238 10.139 -21.943 1.00 95.25 196 ALA A N 1
ATOM 1416 C CA . ALA A 1 196 ? 6.968 8.714 -22.080 1.00 95.25 196 ALA A CA 1
ATOM 1417 C C . ALA A 1 196 ? 5.746 8.435 -22.957 1.00 95.25 196 ALA A C 1
ATOM 1419 O O . ALA A 1 196 ? 4.773 9.183 -22.909 1.00 95.25 196 ALA A O 1
ATOM 1420 N N . GLU A 1 197 ? 5.753 7.345 -23.722 1.00 94.06 197 GLU A N 1
ATOM 1421 C CA . GLU A 1 197 ? 4.570 6.906 -24.476 1.00 94.06 197 GLU A CA 1
ATOM 1422 C C . GLU A 1 197 ? 3.428 6.515 -23.531 1.00 94.06 197 GLU A C 1
ATOM 1424 O O . GLU A 1 197 ? 2.273 6.890 -23.735 1.00 94.06 197 GLU A O 1
ATOM 1429 N N . SER A 1 198 ? 3.767 5.789 -22.463 1.00 95.12 198 SER A N 1
ATOM 1430 C CA . SER A 1 198 ? 2.824 5.308 -21.455 1.00 95.12 198 SER A CA 1
ATOM 1431 C C . SER A 1 198 ? 3.231 5.733 -20.049 1.00 95.12 198 SER A C 1
ATOM 1433 O O . SER A 1 198 ? 4.414 5.793 -19.713 1.00 95.12 198 SER A O 1
ATOM 1435 N N . VAL A 1 199 ? 2.233 5.988 -19.200 1.00 97.88 199 VAL A N 1
ATOM 1436 C CA . VAL A 1 199 ? 2.426 6.341 -17.789 1.00 97.88 199 VAL A CA 1
ATOM 1437 C C . VAL A 1 199 ? 1.584 5.427 -16.912 1.00 97.88 199 VAL A C 1
ATOM 1439 O O . VAL A 1 199 ? 0.389 5.258 -17.146 1.00 97.88 199 VAL A O 1
ATOM 1442 N N . VAL A 1 200 ? 2.199 4.891 -15.862 1.00 98.19 200 VAL A N 1
ATOM 1443 C CA . VAL A 1 200 ? 1.515 4.196 -14.771 1.00 98.19 200 VAL A CA 1
ATOM 1444 C C . VAL A 1 200 ? 1.528 5.069 -13.525 1.00 98.19 200 VAL A C 1
ATOM 1446 O O . VAL A 1 200 ? 2.576 5.552 -13.100 1.00 98.19 200 VAL A O 1
ATOM 1449 N N . LEU A 1 201 ? 0.363 5.206 -12.892 1.00 97.62 201 LEU A N 1
ATOM 1450 C CA . LEU A 1 201 ? 0.202 5.889 -11.610 1.00 97.62 201 LEU A CA 1
ATOM 1451 C C . LEU A 1 201 ? 0.147 4.857 -10.473 1.00 97.62 201 LEU A C 1
ATOM 1453 O O . LEU A 1 201 ? -0.897 4.267 -10.210 1.00 97.62 201 LEU A O 1
ATOM 1457 N N . ALA A 1 202 ? 1.270 4.658 -9.785 1.00 96.88 202 ALA A N 1
ATOM 1458 C CA . ALA A 1 202 ? 1.444 3.721 -8.670 1.00 96.88 202 ALA A CA 1
ATOM 1459 C C . ALA A 1 202 ? 1.818 4.455 -7.362 1.00 96.88 202 ALA A C 1
ATOM 1461 O O . ALA A 1 202 ? 2.636 3.993 -6.568 1.00 96.88 202 ALA A O 1
ATOM 1462 N N . MET A 1 203 ? 1.214 5.624 -7.137 1.00 93.25 203 MET A N 1
ATOM 1463 C CA . MET A 1 203 ? 1.630 6.592 -6.108 1.00 93.25 203 MET A CA 1
ATOM 1464 C C . MET A 1 203 ? 1.097 6.298 -4.693 1.00 93.25 203 MET A C 1
ATOM 1466 O O . MET A 1 203 ? 1.375 7.050 -3.762 1.00 93.25 203 MET A O 1
ATOM 1470 N N . GLY A 1 204 ? 0.329 5.219 -4.521 1.00 91.62 204 GLY A N 1
ATOM 1471 C CA . GLY A 1 204 ? -0.330 4.890 -3.256 1.00 91.62 204 GLY A CA 1
ATOM 1472 C C . GLY A 1 204 ? -1.519 5.802 -2.924 1.00 91.62 204 GLY A C 1
ATOM 1473 O O . GLY A 1 204 ? -1.873 6.715 -3.669 1.00 91.62 204 GLY A O 1
ATOM 1474 N N . GLY A 1 205 ? -2.177 5.514 -1.800 1.00 90.25 205 GLY A N 1
ATOM 1475 C CA . GLY A 1 205 ? -3.290 6.319 -1.296 1.00 90.25 205 GLY A CA 1
ATOM 1476 C C . GLY A 1 205 ? -2.799 7.497 -0.456 1.00 90.25 205 GLY A C 1
ATOM 1477 O O . GLY A 1 205 ? -1.904 7.339 0.369 1.00 90.25 205 GLY A O 1
ATOM 1478 N N . LYS A 1 206 ? -3.426 8.666 -0.618 1.00 91.06 206 LYS A N 1
ATOM 1479 C CA . LYS A 1 206 ? -3.193 9.844 0.228 1.00 91.06 206 LYS A CA 1
ATOM 1480 C C . LYS A 1 206 ? -4.457 10.166 1.014 1.00 91.06 206 LYS A C 1
ATOM 1482 O O . LYS A 1 206 ? -5.529 10.306 0.432 1.00 91.06 206 LYS A O 1
ATOM 1487 N N . GLN A 1 207 ? -4.325 10.287 2.331 1.00 91.94 207 GLN A N 1
ATOM 1488 C CA . GLN A 1 207 ? -5.405 10.740 3.205 1.00 91.94 207 GLN A CA 1
ATOM 1489 C C . GLN A 1 207 ? -5.293 12.254 3.429 1.00 91.94 207 GLN A C 1
ATOM 1491 O O . GLN A 1 207 ? -4.191 12.800 3.502 1.00 91.94 207 GLN A O 1
ATOM 1496 N N . SER A 1 208 ? -6.432 12.929 3.550 1.00 93.38 208 SER A N 1
ATOM 1497 C CA . SER A 1 208 ? -6.520 14.354 3.873 1.00 93.38 208 SER A CA 1
ATOM 1498 C C . SER A 1 208 ? -7.547 14.573 4.973 1.00 93.38 208 SER A C 1
ATOM 1500 O O . SER A 1 208 ? -8.564 13.881 5.026 1.00 93.38 208 SER A O 1
ATOM 1502 N N . LEU A 1 209 ? -7.282 15.536 5.853 1.00 92.62 209 LEU A N 1
ATOM 1503 C CA . LEU A 1 209 ? -8.246 15.935 6.873 1.00 92.62 209 LEU A CA 1
ATOM 1504 C C . LEU A 1 209 ? -9.438 16.659 6.220 1.00 92.62 209 LEU A C 1
ATOM 1506 O O . LEU A 1 209 ? -9.228 17.408 5.263 1.00 92.62 209 LEU A O 1
ATOM 1510 N N . PRO A 1 210 ? -10.666 16.483 6.736 1.00 89.69 210 PRO A N 1
ATOM 1511 C CA . PRO A 1 210 ? -11.841 17.211 6.266 1.00 89.69 210 PRO A CA 1
ATOM 1512 C C . PRO A 1 210 ? -11.848 18.633 6.854 1.00 89.69 210 PRO A C 1
ATOM 1514 O O . PRO A 1 210 ? -12.579 18.939 7.793 1.00 89.69 210 PRO A O 1
ATOM 1517 N N . THR A 1 211 ? -10.976 19.504 6.340 1.00 89.88 211 THR A N 1
ATOM 1518 C CA . THR A 1 211 ? -10.737 20.855 6.887 1.00 89.88 211 THR A CA 1
ATOM 1519 C C . THR A 1 211 ? -11.935 21.796 6.788 1.00 89.88 211 THR A C 1
ATOM 1521 O O . THR A 1 211 ? -11.991 22.768 7.533 1.00 89.88 211 THR A O 1
ATOM 1524 N N . THR A 1 212 ? -12.890 21.517 5.903 1.00 91.94 212 THR A N 1
ATOM 1525 C CA . THR A 1 212 ? -14.127 22.295 5.739 1.00 91.94 212 THR A CA 1
ATOM 1526 C C . THR A 1 212 ? -15.238 21.874 6.693 1.00 91.94 212 THR A C 1
ATOM 1528 O O . THR A 1 212 ? -16.115 22.678 6.992 1.00 91.94 212 THR A O 1
ATOM 1531 N N . ASP A 1 213 ? -15.208 20.629 7.174 1.00 89.88 213 ASP A N 1
ATOM 1532 C CA . ASP A 1 213 ? -16.326 20.027 7.914 1.00 89.88 213 ASP A CA 1
ATOM 1533 C C . ASP A 1 213 ? -16.142 20.130 9.434 1.00 89.88 213 ASP A C 1
ATOM 1535 O O . ASP A 1 213 ? -17.055 19.833 10.204 1.00 89.88 213 ASP A O 1
ATOM 1539 N N . LEU A 1 214 ? -14.943 20.515 9.873 1.00 92.44 214 LEU A N 1
ATOM 1540 C CA . LEU A 1 214 ? -14.534 20.536 11.269 1.00 92.44 214 LEU A CA 1
ATOM 1541 C C . LEU A 1 214 ? -14.107 21.941 11.687 1.00 92.44 214 LEU A C 1
ATOM 1543 O O . LEU A 1 214 ? -13.381 22.632 10.975 1.00 92.44 214 LEU A O 1
ATOM 1547 N N . SER A 1 215 ? -14.502 22.344 12.893 1.00 94.62 215 SER A N 1
ATOM 1548 C CA . SER A 1 215 ? -13.999 23.573 13.502 1.00 94.62 215 SER A CA 1
ATOM 1549 C C . SER A 1 215 ? -12.502 23.461 13.819 1.00 94.62 215 SER A C 1
ATOM 1551 O O . SER A 1 215 ? -11.958 22.363 13.967 1.00 94.62 215 SER A O 1
ATOM 1553 N N . ALA A 1 216 ? -11.824 24.596 14.009 1.00 93.50 216 ALA A N 1
ATOM 1554 C CA . ALA A 1 216 ? -10.401 24.613 14.362 1.00 93.50 216 ALA A CA 1
ATOM 1555 C C . ALA A 1 216 ? -10.086 23.775 15.620 1.00 93.50 216 ALA A C 1
ATOM 1557 O O . ALA A 1 216 ? -9.082 23.064 15.667 1.00 93.50 216 ALA A O 1
ATOM 1558 N N . SER A 1 217 ? -10.971 23.795 16.623 1.00 93.00 217 SER A N 1
ATOM 1559 C CA . SER A 1 217 ? -10.799 23.020 17.857 1.00 93.00 217 SER A CA 1
ATOM 1560 C C . SER A 1 217 ? -11.004 21.514 17.663 1.00 93.00 217 SER A C 1
ATOM 1562 O O . SER A 1 217 ? -10.400 20.720 18.387 1.00 93.00 217 SER A O 1
ATOM 1564 N N . GLN A 1 218 ? -11.825 21.110 16.688 1.00 93.00 218 GLN A N 1
ATOM 1565 C CA . GLN A 1 218 ? -11.991 19.712 16.288 1.00 93.00 218 GLN A CA 1
ATOM 1566 C C . GLN A 1 218 ? -10.795 19.238 15.459 1.00 93.00 218 GLN A C 1
ATOM 1568 O O . GLN A 1 218 ? -10.233 18.181 15.752 1.00 93.00 218 GLN A O 1
ATOM 1573 N N . LEU A 1 219 ? -10.348 20.036 14.484 1.00 93.56 219 LEU A N 1
ATOM 1574 C CA . LEU A 1 219 ? -9.171 19.734 13.664 1.00 93.56 219 LEU A CA 1
ATOM 1575 C C . LEU A 1 219 ? -7.917 19.531 14.515 1.00 93.56 219 LEU A C 1
ATOM 1577 O O . LEU A 1 219 ? -7.197 18.562 14.297 1.00 93.56 219 LEU A O 1
ATOM 1581 N N . ALA A 1 220 ? -7.716 20.354 15.549 1.00 92.56 220 ALA A N 1
ATOM 1582 C CA . ALA A 1 220 ? -6.594 20.230 16.486 1.00 92.56 220 ALA A CA 1
ATOM 1583 C C . ALA A 1 220 ? -6.534 18.883 17.238 1.00 92.56 220 ALA A C 1
ATOM 1585 O O . ALA A 1 220 ? -5.509 18.541 17.822 1.00 92.56 220 ALA A O 1
ATOM 1586 N N . LYS A 1 221 ? -7.631 18.116 17.246 1.00 93.12 221 LYS A N 1
ATOM 1587 C CA . LYS A 1 221 ? -7.741 16.800 17.893 1.00 93.12 221 LYS A CA 1
ATOM 1588 C C . LYS A 1 221 ? -8.002 15.674 16.890 1.00 93.12 221 LYS A C 1
ATOM 1590 O O . LYS A 1 221 ? -8.272 14.547 17.302 1.00 93.12 221 LYS A O 1
ATOM 1595 N N . THR A 1 222 ? -7.955 15.965 15.592 1.00 95.31 222 THR A N 1
ATOM 1596 C CA . THR A 1 222 ? -8.266 15.002 14.534 1.00 95.31 222 THR A CA 1
ATOM 1597 C C . THR A 1 222 ? -6.986 14.412 13.967 1.00 95.31 222 THR A C 1
ATOM 1599 O O . THR A 1 222 ? -6.058 15.129 13.605 1.00 95.31 222 THR A O 1
ATOM 1602 N N . TRP A 1 223 ? -6.961 13.086 13.854 1.00 95.94 223 TRP A N 1
ATOM 1603 C CA . TRP A 1 223 ? -5.824 12.333 13.340 1.00 95.94 223 TRP A CA 1
ATOM 1604 C C . TRP A 1 223 ? -6.256 11.483 12.152 1.00 95.94 223 TRP A C 1
ATOM 1606 O O . TRP A 1 223 ? -7.338 10.896 12.152 1.00 95.94 223 TRP A O 1
ATOM 1616 N N . LEU A 1 224 ? -5.392 11.392 11.144 1.00 96.94 224 LEU A N 1
ATOM 1617 C CA . LEU A 1 224 ? -5.576 10.459 10.038 1.00 96.94 224 LEU A CA 1
ATOM 1618 C C . LEU A 1 224 ? -5.192 9.049 10.484 1.00 96.94 224 LEU A C 1
ATOM 1620 O O . LEU A 1 224 ? -4.171 8.865 11.148 1.00 96.94 224 LEU A O 1
ATOM 1624 N N . SER A 1 225 ? -5.976 8.050 10.073 1.00 96.00 225 SER A N 1
ATOM 1625 C CA . SER A 1 225 ? -5.671 6.641 10.363 1.00 96.00 225 SER A CA 1
ATOM 1626 C C . SER A 1 225 ? -4.270 6.247 9.889 1.00 96.00 225 SER A C 1
ATOM 1628 O O . SER A 1 225 ? -3.558 5.557 10.606 1.00 96.00 225 SER A O 1
ATOM 1630 N N . ASP A 1 226 ? -3.837 6.768 8.738 1.00 95.31 226 ASP A N 1
ATOM 1631 C CA . ASP A 1 226 ? -2.494 6.554 8.202 1.00 95.31 226 ASP A CA 1
ATOM 1632 C C . ASP A 1 226 ? -1.373 7.035 9.144 1.00 95.31 226 ASP A C 1
ATOM 1634 O O . ASP A 1 226 ? -0.326 6.400 9.235 1.00 95.31 226 ASP A O 1
ATOM 1638 N N . ALA A 1 227 ? -1.590 8.129 9.880 1.00 94.75 227 ALA A N 1
ATOM 1639 C CA . ALA A 1 227 ? -0.627 8.619 10.863 1.00 94.75 227 ALA A CA 1
ATOM 1640 C C . ALA A 1 227 ? -0.659 7.773 12.144 1.00 94.75 227 ALA A C 1
ATOM 1642 O O . ALA A 1 227 ? 0.386 7.402 12.667 1.00 94.75 227 ALA A O 1
ATOM 1643 N N . VAL A 1 228 ? -1.857 7.446 12.640 1.00 94.50 228 VAL A N 1
ATOM 1644 C CA . VAL A 1 228 ? -2.042 6.683 13.889 1.00 94.50 228 VAL A CA 1
ATOM 1645 C C . VAL A 1 228 ? -1.510 5.255 13.777 1.00 94.50 228 VAL A C 1
ATOM 1647 O O . VAL A 1 228 ? -1.024 4.699 14.756 1.00 94.50 228 VAL A O 1
ATOM 1650 N N . LEU A 1 229 ? -1.584 4.664 12.586 1.00 95.06 229 LEU A N 1
ATOM 1651 C CA . LEU A 1 229 ? -1.105 3.311 12.315 1.00 95.06 229 LEU A CA 1
ATOM 1652 C C . LEU A 1 229 ? 0.404 3.247 12.041 1.00 95.06 229 LEU A C 1
ATOM 1654 O O . LEU A 1 229 ? 0.871 2.214 11.573 1.00 95.06 229 LEU A O 1
ATOM 1658 N N . ARG A 1 230 ? 1.165 4.309 12.331 1.00 93.69 230 ARG A N 1
ATOM 1659 C CA . ARG A 1 230 ? 2.633 4.367 12.243 1.00 93.69 230 ARG A CA 1
ATOM 1660 C C . ARG A 1 230 ? 3.199 4.938 13.540 1.00 93.69 230 ARG A C 1
ATOM 1662 O O . ARG A 1 230 ? 2.541 5.753 14.189 1.00 93.69 230 ARG A O 1
ATOM 1669 N N . GLU A 1 231 ? 4.412 4.541 13.928 1.00 91.06 231 GLU A N 1
ATOM 1670 C CA . GLU A 1 231 ? 4.925 4.882 15.267 1.00 91.06 231 GLU A CA 1
ATOM 1671 C C . GLU A 1 231 ? 4.956 6.386 15.599 1.00 91.06 231 GLU A C 1
ATOM 1673 O O . GLU A 1 231 ? 4.519 6.745 16.696 1.00 91.06 231 GLU A O 1
ATOM 1678 N N . PRO A 1 232 ? 5.372 7.303 14.697 1.00 92.12 232 PRO A N 1
ATOM 1679 C CA . PRO A 1 232 ? 5.372 8.729 15.019 1.00 92.12 232 PRO A CA 1
ATOM 1680 C C . PRO A 1 232 ? 3.980 9.250 15.400 1.00 92.12 232 PRO A C 1
ATOM 1682 O O . PRO A 1 232 ? 3.807 9.869 16.450 1.00 92.12 232 PRO A O 1
ATOM 1685 N N . GLY A 1 233 ? 2.959 8.953 14.588 1.00 92.94 233 GLY A N 1
ATOM 1686 C CA . GLY A 1 233 ? 1.596 9.409 14.857 1.00 92.94 233 GLY A CA 1
ATOM 1687 C C . GLY A 1 233 ? 0.943 8.666 16.022 1.00 92.94 233 GLY A C 1
ATOM 1688 O O . GLY A 1 233 ? 0.211 9.285 16.795 1.00 92.94 233 GLY A O 1
ATOM 1689 N N . ARG A 1 234 ? 1.261 7.380 16.227 1.00 90.62 234 ARG A N 1
ATOM 1690 C CA . ARG A 1 234 ? 0.852 6.639 17.430 1.00 90.62 234 ARG A CA 1
ATOM 1691 C C . ARG A 1 234 ? 1.398 7.274 18.703 1.00 90.62 234 ARG A C 1
ATOM 1693 O O . ARG A 1 234 ? 0.635 7.478 19.645 1.00 90.62 234 ARG A O 1
ATOM 1700 N N . GLY A 1 235 ? 2.689 7.601 18.743 1.00 90.06 235 GLY A N 1
ATOM 1701 C CA . GLY A 1 235 ? 3.326 8.223 19.906 1.00 90.06 235 GLY A CA 1
ATOM 1702 C C . GLY A 1 235 ? 2.747 9.604 20.224 1.00 90.06 235 GLY A C 1
ATOM 1703 O O . GLY A 1 235 ? 2.488 9.929 21.391 1.00 90.06 235 GLY A O 1
ATOM 1704 N N . MET A 1 236 ? 2.465 10.401 19.189 1.00 92.00 236 MET A N 1
ATOM 1705 C CA . MET A 1 236 ? 1.806 11.696 19.361 1.00 92.00 236 MET A CA 1
ATOM 1706 C C . MET A 1 236 ? 0.364 11.546 19.866 1.00 92.00 236 MET A C 1
ATOM 1708 O O . MET A 1 236 ? -0.022 12.242 20.808 1.00 92.00 236 MET A O 1
ATOM 1712 N N . LEU A 1 237 ? -0.413 10.606 19.314 1.00 92.12 237 LEU A N 1
ATOM 1713 C CA . LEU A 1 237 ? -1.766 10.314 19.793 1.00 92.12 237 LEU A CA 1
ATOM 1714 C C . LEU A 1 237 ? -1.751 9.831 21.248 1.00 92.12 237 LEU A C 1
ATOM 1716 O O . LEU A 1 237 ? -2.563 10.288 22.049 1.00 92.12 237 LEU A O 1
ATOM 1720 N N . ALA A 1 238 ? -0.816 8.951 21.614 1.00 89.69 238 ALA A N 1
ATOM 1721 C CA . ALA A 1 238 ? -0.674 8.469 22.984 1.00 89.69 238 ALA A CA 1
ATOM 1722 C C . ALA A 1 238 ? -0.380 9.621 23.961 1.00 89.69 238 ALA A C 1
ATOM 1724 O O . ALA A 1 238 ? -0.984 9.706 25.028 1.00 89.69 238 ALA A O 1
ATOM 1725 N N . SER A 1 239 ? 0.486 10.559 23.573 1.00 89.94 239 SER A N 1
ATOM 1726 C CA . SER A 1 239 ? 0.779 11.753 24.375 1.00 89.94 239 SER A CA 1
ATOM 1727 C C . SER A 1 239 ? -0.443 12.668 24.512 1.00 89.94 239 SER A C 1
ATOM 1729 O O . SER A 1 239 ? -0.757 13.117 25.616 1.00 89.94 239 SER A O 1
ATOM 1731 N N . ALA A 1 240 ? -1.180 12.891 23.419 1.00 91.94 240 ALA A N 1
ATOM 1732 C CA . ALA A 1 240 ? -2.412 13.678 23.431 1.00 91.94 240 ALA A CA 1
ATOM 1733 C C . ALA A 1 240 ? -3.488 13.040 24.324 1.00 91.94 240 ALA A C 1
ATOM 1735 O O . ALA A 1 240 ? -4.126 13.724 25.124 1.00 91.94 240 ALA A O 1
ATOM 1736 N N . LEU A 1 241 ? -3.650 11.717 24.243 1.00 91.75 241 LEU A N 1
ATOM 1737 C CA . LEU A 1 241 ? -4.561 10.968 25.099 1.00 91.75 241 LEU A CA 1
ATOM 1738 C C . LEU A 1 241 ? -4.125 11.017 26.559 1.00 91.75 241 LEU A C 1
ATOM 1740 O O . LEU A 1 241 ? -4.975 11.236 27.415 1.00 91.75 241 LEU A O 1
ATOM 1744 N N . ALA A 1 242 ? -2.834 10.880 26.870 1.00 89.44 242 ALA A N 1
ATOM 1745 C CA . ALA A 1 242 ? -2.319 10.975 28.237 1.00 89.44 242 ALA A CA 1
ATOM 1746 C C . ALA A 1 242 ? -2.608 12.346 28.877 1.00 89.44 242 ALA A C 1
ATOM 1748 O O . ALA A 1 242 ? -3.006 12.392 30.040 1.00 89.44 242 ALA A O 1
ATOM 1749 N N . ALA A 1 243 ? -2.524 13.432 28.104 1.00 90.25 243 ALA A N 1
ATOM 1750 C CA . ALA A 1 243 ? -2.854 14.785 28.555 1.00 90.25 243 ALA A CA 1
ATOM 1751 C C . ALA A 1 243 ? -4.367 15.090 28.588 1.00 90.25 243 ALA A C 1
ATOM 1753 O O . ALA A 1 243 ? -4.795 16.025 29.263 1.00 90.25 243 ALA A O 1
ATOM 1754 N N . ALA A 1 244 ? -5.199 14.326 27.871 1.00 90.44 244 ALA A N 1
ATOM 1755 C CA . ALA A 1 244 ? -6.631 14.598 27.781 1.00 90.44 244 ALA A CA 1
ATOM 1756 C C . ALA A 1 244 ? -7.362 14.362 29.123 1.00 90.44 244 ALA A C 1
ATOM 1758 O O . ALA A 1 244 ? -7.148 13.320 29.751 1.00 90.44 244 ALA A O 1
ATOM 1759 N N . PRO A 1 245 ? -8.301 15.240 29.535 1.00 90.50 245 PRO A N 1
ATOM 1760 C CA . PRO A 1 245 ? -9.109 15.031 30.744 1.00 90.50 245 PRO A CA 1
ATOM 1761 C C . PRO A 1 245 ? -9.959 13.753 30.698 1.00 90.50 245 PRO A C 1
ATOM 1763 O O . PRO A 1 245 ? -10.215 13.133 31.724 1.00 90.50 245 PRO A O 1
ATOM 1766 N N . GLN A 1 246 ? -10.391 13.349 29.499 1.00 90.56 246 GLN A N 1
ATOM 1767 C CA . GLN A 1 246 ? -11.140 12.118 29.252 1.00 90.56 246 GLN A CA 1
ATOM 1768 C C . GLN A 1 246 ? -10.429 11.290 28.184 1.00 90.56 246 GLN A C 1
ATOM 1770 O O . GLN A 1 246 ? -10.069 11.816 27.130 1.00 90.56 246 GLN A O 1
ATOM 1775 N N . LYS A 1 247 ? -10.265 9.986 28.426 1.00 91.62 247 LYS A N 1
ATOM 1776 C CA . LYS A 1 247 ? -9.599 9.053 27.503 1.00 91.62 247 LYS A CA 1
ATOM 1777 C C . LYS A 1 247 ? -10.579 8.505 26.462 1.00 91.62 247 LYS A C 1
ATOM 1779 O O . LYS A 1 247 ? -10.712 7.303 26.297 1.00 91.62 247 LYS A O 1
ATOM 1784 N N . LYS A 1 248 ? -11.303 9.397 25.782 1.00 94.38 248 LYS A N 1
ATOM 1785 C CA . LYS A 1 248 ? -12.334 9.024 24.804 1.00 94.38 248 LYS A CA 1
ATOM 1786 C C . LYS A 1 248 ? -11.854 9.239 23.381 1.00 94.38 248 LYS A C 1
ATOM 1788 O O . LYS A 1 248 ? -11.263 10.272 23.075 1.00 94.38 248 LYS A O 1
ATOM 1793 N N . VAL A 1 249 ? -12.158 8.281 22.510 1.00 96.62 249 VAL A N 1
ATOM 1794 C CA . VAL A 1 249 ? -11.771 8.308 21.097 1.00 96.62 249 VAL A CA 1
ATOM 1795 C C . VAL A 1 249 ? -12.998 8.084 20.223 1.00 96.62 249 VAL A C 1
ATOM 1797 O O . VAL A 1 249 ? -13.770 7.152 20.438 1.00 96.62 249 VAL A O 1
ATOM 1800 N N . CYS A 1 250 ? -13.158 8.931 19.209 1.00 97.31 250 CYS A N 1
ATOM 1801 C CA . CYS A 1 250 ? -14.124 8.740 18.135 1.00 97.31 250 CYS A CA 1
ATOM 1802 C C . CYS A 1 250 ? -13.369 8.407 16.845 1.00 97.31 250 CYS A C 1
ATOM 1804 O O . CYS A 1 250 ? -12.507 9.172 16.417 1.00 97.31 250 CYS A O 1
ATOM 1806 N N . ILE A 1 251 ? -13.690 7.269 16.237 1.00 97.88 251 ILE A N 1
ATOM 1807 C CA . ILE A 1 251 ? -13.130 6.794 14.974 1.00 97.88 251 ILE A CA 1
ATOM 1808 C C . ILE A 1 251 ? -14.228 6.895 13.920 1.00 97.88 251 ILE A C 1
ATOM 1810 O O . ILE A 1 251 ? -15.309 6.335 14.090 1.00 97.88 251 ILE A O 1
ATOM 1814 N N . VAL A 1 252 ? -13.955 7.592 12.820 1.00 96.00 252 VAL A N 1
ATOM 1815 C CA . VAL A 1 252 ? -14.904 7.748 11.711 1.00 96.00 252 VAL A CA 1
ATOM 1816 C C . VAL A 1 252 ? -14.497 6.820 10.569 1.00 96.00 252 VAL A C 1
ATOM 1818 O O . VAL A 1 252 ? -13.500 7.053 9.891 1.00 96.00 252 VAL A O 1
ATOM 1821 N N . GLY A 1 253 ? -15.270 5.755 10.356 1.00 94.88 253 GLY A N 1
ATOM 1822 C CA . GLY A 1 253 ? -15.040 4.759 9.311 1.00 94.88 253 GLY A CA 1
ATOM 1823 C C . GLY A 1 253 ? -15.545 3.369 9.703 1.00 94.88 253 GLY A C 1
ATOM 1824 O O . GLY A 1 253 ? -15.471 2.977 10.859 1.00 94.88 253 GLY A O 1
ATOM 1825 N N . GLY A 1 254 ? -16.043 2.608 8.723 1.00 94.06 254 GLY A N 1
ATOM 1826 C CA . GLY A 1 254 ? -16.530 1.228 8.906 1.00 94.06 254 GLY A CA 1
ATOM 1827 C C . GLY A 1 254 ? -15.684 0.166 8.201 1.00 94.06 254 GLY A C 1
ATOM 1828 O O . GLY A 1 254 ? -16.164 -0.939 7.972 1.00 94.06 254 GLY A O 1
ATOM 1829 N N . SER A 1 255 ? -14.464 0.522 7.799 1.00 94.06 255 SER A N 1
ATOM 1830 C CA . SER A 1 255 ? -13.567 -0.319 6.996 1.00 94.06 255 SER A CA 1
ATOM 1831 C C . SER A 1 255 ? -12.316 -0.706 7.785 1.00 94.06 255 SER A C 1
ATOM 1833 O O . SER A 1 255 ? -12.113 -0.246 8.909 1.00 94.06 255 SER A O 1
ATOM 1835 N N . HIS A 1 256 ? -11.443 -1.506 7.169 1.00 94.44 256 HIS A N 1
ATOM 1836 C CA . HIS A 1 256 ? -10.274 -2.102 7.815 1.00 94.44 256 HIS A CA 1
ATOM 1837 C C . HIS A 1 256 ? -9.441 -1.129 8.658 1.00 94.44 256 HIS A C 1
ATOM 1839 O O . HIS A 1 256 ? -9.188 -1.408 9.822 1.00 94.44 256 HIS A O 1
ATOM 1845 N N . SER A 1 257 ? -9.074 0.039 8.119 1.00 94.75 257 SER A N 1
ATOM 1846 C CA . SER A 1 257 ? -8.238 1.011 8.836 1.00 94.75 257 SER A CA 1
ATOM 1847 C C . SER A 1 257 ? -8.867 1.516 10.140 1.00 94.75 257 SER A C 1
ATOM 1849 O O . SER A 1 257 ? -8.142 1.760 11.097 1.00 94.75 257 SER A O 1
ATOM 1851 N N . ALA A 1 258 ? -10.198 1.643 10.215 1.00 97.00 258 ALA A N 1
ATOM 1852 C CA . ALA A 1 258 ? -10.881 2.082 11.434 1.00 97.00 258 ALA A CA 1
ATOM 1853 C C . ALA A 1 258 ? -10.767 1.034 12.551 1.00 97.00 258 ALA A C 1
ATOM 1855 O O . ALA A 1 258 ? -10.429 1.361 13.688 1.00 97.00 258 ALA A O 1
ATOM 1856 N N . PHE A 1 259 ? -10.982 -0.236 12.206 1.00 97.50 259 PHE A N 1
ATOM 1857 C CA . PHE A 1 259 ? -10.840 -1.353 13.138 1.00 97.50 259 PHE A CA 1
ATOM 1858 C C . PHE A 1 259 ? -9.379 -1.614 13.503 1.00 97.50 259 PHE A C 1
ATOM 1860 O O . PHE A 1 259 ? -9.098 -1.904 14.658 1.00 97.50 259 PHE A O 1
ATOM 1867 N N . SER A 1 260 ? -8.443 -1.428 12.571 1.00 96.06 260 SER A N 1
ATOM 1868 C CA . SER A 1 260 ? -7.009 -1.463 12.865 1.00 96.06 260 SER A CA 1
ATOM 1869 C C . SER A 1 260 ? -6.618 -0.388 13.881 1.00 96.06 260 SER A C 1
ATOM 1871 O O . SER A 1 260 ? -5.909 -0.697 14.829 1.00 96.06 260 SER A O 1
ATOM 1873 N N . VAL A 1 261 ? -7.123 0.849 13.753 1.00 96.56 261 VAL A N 1
ATOM 1874 C CA . VAL A 1 261 ? -6.870 1.912 14.746 1.00 96.56 261 VAL A CA 1
ATOM 1875 C C . VAL A 1 261 ? -7.438 1.527 16.111 1.00 96.56 261 VAL A C 1
ATOM 1877 O O . VAL A 1 261 ? -6.737 1.639 17.114 1.00 96.56 261 VAL A O 1
ATOM 1880 N N . ALA A 1 262 ? -8.685 1.049 16.160 1.00 96.69 262 ALA A N 1
ATOM 1881 C CA . ALA A 1 262 ? -9.296 0.596 17.408 1.00 96.69 262 ALA A CA 1
ATOM 1882 C C . ALA A 1 262 ? -8.483 -0.536 18.053 1.00 96.69 262 ALA A C 1
ATOM 1884 O O . ALA A 1 262 ? -8.173 -0.471 19.238 1.00 96.69 262 ALA A O 1
ATOM 1885 N N . TRP A 1 263 ? -8.071 -1.529 17.264 1.00 95.19 263 TRP A N 1
ATOM 1886 C CA . TRP A 1 263 ? -7.223 -2.628 17.711 1.00 95.19 263 TRP A CA 1
ATOM 1887 C C . TRP A 1 263 ? -5.894 -2.111 18.277 1.00 95.19 263 TRP A C 1
ATOM 1889 O O . TRP A 1 263 ? -5.553 -2.438 19.410 1.00 95.19 263 TRP A O 1
ATOM 1899 N N . THR A 1 264 ? -5.193 -1.219 17.570 1.00 92.19 264 THR A N 1
ATOM 1900 C CA . THR A 1 264 ? -3.926 -0.626 18.037 1.00 92.19 264 THR A CA 1
ATOM 1901 C C . THR A 1 264 ? -4.079 0.135 19.358 1.00 92.19 264 THR A C 1
ATOM 1903 O O . THR A 1 264 ? -3.167 0.100 20.182 1.00 92.19 264 THR A O 1
ATOM 1906 N N . LEU A 1 265 ? -5.215 0.806 19.578 1.00 92.69 265 LEU A N 1
ATOM 1907 C CA . LEU A 1 265 ? -5.520 1.496 20.838 1.00 92.69 265 LEU A CA 1
ATOM 1908 C C . LEU A 1 265 ? -5.804 0.528 21.994 1.00 92.69 265 LEU A C 1
ATOM 1910 O O . LEU A 1 265 ? -5.499 0.840 23.142 1.00 92.69 265 LEU A O 1
ATOM 1914 N N . LEU A 1 266 ? -6.414 -0.621 21.703 1.00 91.50 266 LEU A N 1
ATOM 1915 C CA . LEU A 1 266 ? -6.794 -1.621 22.702 1.00 91.50 266 LEU A CA 1
ATOM 1916 C C . LEU A 1 266 ? -5.635 -2.523 23.128 1.00 91.50 266 LEU A C 1
ATOM 1918 O O . LEU A 1 266 ? -5.670 -3.060 24.243 1.00 91.50 266 LEU A O 1
ATOM 1922 N N . GLN A 1 267 ? -4.654 -2.724 22.244 1.00 83.00 267 GLN A N 1
ATOM 1923 C CA . GLN A 1 267 ? -3.478 -3.532 22.539 1.00 83.00 267 GLN A CA 1
ATOM 1924 C C . GLN A 1 267 ? -2.598 -2.866 23.605 1.00 83.00 267 GLN A C 1
ATOM 1926 O O . GLN A 1 267 ? -2.432 -1.646 23.637 1.00 83.00 267 GLN A O 1
ATOM 1931 N N . LYS A 1 268 ? -2.047 -3.685 24.514 1.00 56.59 268 LYS A N 1
ATOM 1932 C CA . LYS A 1 268 ? -1.296 -3.224 25.695 1.00 56.59 268 LYS A CA 1
ATOM 1933 C C . LYS A 1 268 ? -0.066 -2.351 25.291 1.00 56.59 268 LYS A C 1
ATOM 1935 O O . LYS A 1 268 ? 0.569 -2.631 24.276 1.00 56.59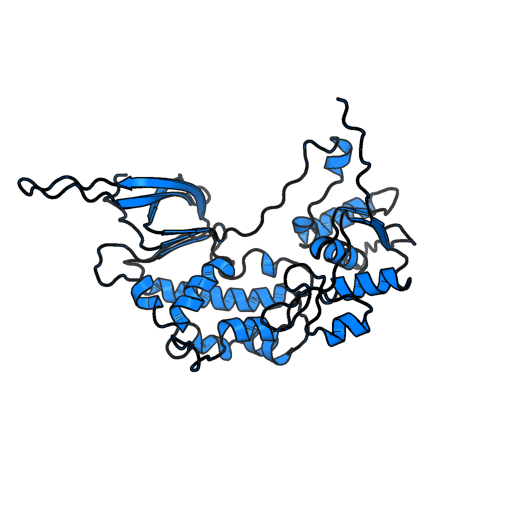 268 LYS A O 1
ATOM 1940 N N . PRO A 1 269 ? 0.253 -1.292 26.062 1.00 55.41 269 PRO A N 1
ATOM 1941 C CA . PRO A 1 269 ? 0.995 -0.072 25.653 1.00 55.41 269 PRO A CA 1
ATOM 1942 C C . PRO A 1 269 ? 2.503 -0.298 25.421 1.00 55.41 269 PRO A C 1
ATOM 1944 O O . PRO A 1 269 ? 3.098 -1.161 26.056 1.00 55.41 269 PRO A O 1
ATOM 1947 N N . ILE A 1 270 ? 3.167 0.336 24.438 1.00 57.44 270 ILE A N 1
ATOM 1948 C CA . ILE A 1 270 ? 3.613 1.753 24.323 1.00 57.44 270 ILE A CA 1
ATOM 1949 C C . ILE A 1 270 ? 4.357 2.247 25.572 1.00 57.44 270 ILE A C 1
ATOM 1951 O O . ILE A 1 270 ? 3.795 3.001 26.356 1.00 57.44 270 ILE A O 1
ATOM 1955 N N . GLN A 1 271 ? 5.630 1.848 25.707 1.00 48.94 271 GLN A N 1
ATOM 1956 C CA . GLN A 1 271 ? 6.560 2.228 26.785 1.00 48.94 271 GLN A CA 1
ATOM 1957 C C . GLN A 1 271 ? 6.072 1.845 28.200 1.00 48.94 271 GLN A C 1
ATOM 1959 O O . GLN A 1 271 ? 4.908 1.994 28.556 1.00 48.94 271 GLN A O 1
ATOM 1964 N N . LYS A 1 272 ? 6.977 1.346 29.050 1.00 51.44 272 LYS A N 1
ATOM 1965 C CA . LYS A 1 272 ? 6.632 0.866 30.404 1.00 51.44 272 LYS A CA 1
ATOM 1966 C C . LYS A 1 272 ? 5.911 1.911 31.283 1.00 51.44 272 LYS A C 1
ATOM 1968 O O . LYS A 1 272 ? 5.212 1.509 32.206 1.00 51.44 272 LYS A O 1
ATOM 1973 N N . ASP A 1 273 ? 5.993 3.203 30.949 1.00 49.44 273 ASP A N 1
ATOM 1974 C CA . ASP A 1 273 ? 5.614 4.295 31.855 1.00 49.44 273 ASP A CA 1
ATOM 1975 C C . ASP A 1 273 ? 4.347 5.088 31.467 1.00 49.44 273 ASP A C 1
ATOM 1977 O O . ASP A 1 273 ? 3.938 5.975 32.214 1.00 49.44 273 ASP A O 1
ATOM 1981 N N . LYS A 1 274 ? 3.685 4.813 30.327 1.00 58.97 274 LYS A N 1
ATOM 1982 C CA . LYS A 1 274 ? 2.494 5.583 29.883 1.00 58.97 274 LYS A CA 1
ATOM 1983 C C . LYS A 1 274 ? 1.351 4.700 29.393 1.00 58.97 274 LYS A C 1
ATOM 1985 O O . LYS A 1 274 ? 0.906 4.781 28.249 1.00 58.97 274 LYS A O 1
ATOM 1990 N N . THR A 1 275 ? 0.844 3.857 30.287 1.00 64.56 275 THR A N 1
ATOM 1991 C CA . THR A 1 275 ? -0.298 2.993 29.973 1.00 64.56 275 THR A CA 1
ATOM 1992 C C . THR A 1 275 ? -1.604 3.794 29.889 1.00 64.56 275 THR A C 1
ATOM 1994 O O . THR A 1 275 ? -2.030 4.411 30.863 1.00 64.56 275 THR A O 1
ATOM 1997 N N . ILE A 1 276 ? -2.239 3.817 28.712 1.00 81.69 276 ILE A N 1
ATOM 1998 C CA . ILE A 1 276 ? -3.595 4.358 28.540 1.00 81.69 276 ILE A CA 1
ATOM 1999 C C . ILE A 1 276 ? -4.572 3.210 28.775 1.00 81.69 276 ILE A C 1
ATOM 2001 O O . ILE A 1 276 ? -4.506 2.191 28.090 1.00 81.69 276 ILE A O 1
ATOM 2005 N N . SER A 1 277 ? -5.475 3.377 29.739 1.00 86.81 277 SER A N 1
ATOM 2006 C CA . SER A 1 277 ? -6.575 2.444 29.977 1.00 86.81 277 SER A CA 1
ATOM 2007 C C . SER A 1 277 ? -7.879 3.040 29.456 1.00 86.81 277 SER A C 1
ATOM 2009 O O . SER A 1 277 ? -8.165 4.213 29.701 1.00 86.81 277 SER A O 1
ATOM 2011 N N . PHE A 1 278 ? -8.654 2.226 28.742 1.00 92.81 278 PHE A N 1
ATOM 2012 C CA . PHE A 1 278 ? -9.979 2.574 28.236 1.00 92.81 278 PHE A CA 1
ATOM 2013 C C . PHE A 1 278 ? -11.038 1.846 29.062 1.00 92.81 278 PHE A C 1
ATOM 2015 O O . PHE A 1 278 ? -10.973 0.623 29.210 1.00 92.81 278 PHE A O 1
ATOM 2022 N N . ALA A 1 279 ? -12.014 2.586 29.580 1.00 94.38 279 ALA A N 1
ATOM 2023 C CA . ALA A 1 279 ? -13.201 2.028 30.207 1.00 94.38 279 ALA A CA 1
ATOM 2024 C C . ALA A 1 279 ? -14.218 1.573 29.146 1.00 94.38 279 ALA A C 1
ATOM 2026 O O . ALA A 1 279 ? -14.051 1.779 27.939 1.00 94.38 279 ALA A O 1
ATOM 2027 N N . ALA A 1 280 ? -15.301 0.941 29.603 1.00 96.12 280 ALA A N 1
ATOM 2028 C CA . ALA A 1 280 ? -16.395 0.539 28.729 1.00 96.12 280 ALA A CA 1
ATOM 2029 C C . ALA A 1 280 ? -16.908 1.739 27.910 1.00 96.12 280 ALA A C 1
ATOM 2031 O O . ALA A 1 280 ? -17.223 2.789 28.472 1.00 96.12 280 ALA A O 1
ATOM 2032 N N . LYS A 1 281 ? -17.051 1.555 26.591 1.00 96.19 281 LYS A N 1
ATOM 2033 C CA . LYS A 1 281 ? -17.576 2.547 25.631 1.00 96.19 281 LYS A CA 1
ATOM 2034 C C . LYS A 1 281 ? -16.722 3.811 25.425 1.00 96.19 281 LYS A C 1
ATOM 2036 O O . LYS A 1 281 ? -17.216 4.760 24.806 1.00 96.19 281 LYS A O 1
ATOM 2041 N N . ASP A 1 282 ? -15.473 3.844 25.889 1.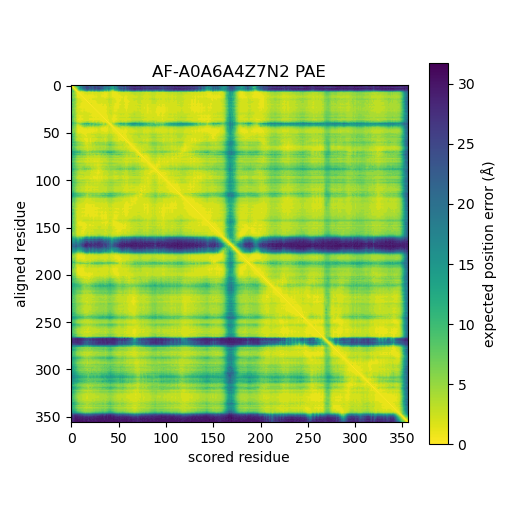00 96.81 282 ASP A N 1
ATOM 2042 C CA . ASP A 1 282 ? -14.582 4.992 25.671 1.00 96.81 282 ASP A CA 1
ATOM 2043 C C . ASP A 1 282 ? -14.126 5.134 24.212 1.00 96.81 282 ASP A C 1
ATOM 2045 O O . ASP A 1 282 ? -13.873 6.250 23.748 1.00 96.81 282 ASP A O 1
ATOM 2049 N N . ILE A 1 283 ? -14.076 4.030 23.462 1.00 97.75 283 ILE A N 1
ATOM 2050 C CA . ILE A 1 283 ? -13.804 4.040 22.024 1.00 97.75 283 ILE A CA 1
ATOM 2051 C C . ILE A 1 283 ? -15.127 3.905 21.274 1.00 97.75 283 ILE A C 1
ATOM 2053 O O . ILE A 1 283 ? -15.920 2.994 21.502 1.00 97.75 283 ILE A O 1
ATOM 2057 N N . THR A 1 284 ? -15.383 4.829 20.358 1.00 98.38 284 THR A N 1
ATOM 2058 C CA . THR A 1 284 ? -16.593 4.850 19.538 1.00 98.38 284 THR A CA 1
ATOM 2059 C C . THR A 1 284 ? -16.220 4.774 18.064 1.00 98.38 284 THR A C 1
ATOM 2061 O O . THR A 1 284 ? -15.470 5.624 17.596 1.00 98.38 284 THR A O 1
ATOM 2064 N N . ILE A 1 285 ? -16.759 3.802 17.327 1.00 98.38 285 ILE A N 1
ATOM 2065 C CA . ILE A 1 285 ? -16.605 3.707 15.869 1.00 98.38 285 ILE A CA 1
ATOM 2066 C C . ILE A 1 285 ? -17.914 4.135 15.204 1.00 98.38 285 ILE A C 1
ATOM 2068 O O . ILE A 1 285 ? -18.953 3.499 15.385 1.00 98.38 285 ILE A O 1
ATOM 2072 N N . LEU A 1 286 ? -17.862 5.214 14.426 1.00 97.19 286 LEU A N 1
ATOM 2073 C CA . LEU A 1 286 ? -18.968 5.700 13.608 1.00 97.19 286 LEU A CA 1
ATOM 2074 C C . LEU A 1 286 ? -18.837 5.145 12.192 1.00 97.19 286 LEU A C 1
ATOM 2076 O O . LEU A 1 286 ? -17.834 5.380 11.516 1.00 97.19 286 LEU A O 1
ATOM 2080 N N . HIS A 1 287 ? -19.867 4.460 11.704 1.00 95.69 287 HIS A N 1
ATOM 2081 C CA . HIS A 1 287 ? -19.886 3.918 10.346 1.00 95.69 287 HIS A CA 1
ATOM 2082 C C . HIS A 1 287 ? -21.222 4.199 9.655 1.00 95.69 287 HIS A C 1
ATOM 2084 O O . HIS A 1 287 ? -22.273 4.226 10.284 1.00 95.69 287 HIS A O 1
ATOM 2090 N N . ARG A 1 288 ? -21.189 4.432 8.337 1.00 94.25 288 ARG A N 1
ATOM 2091 C CA . ARG A 1 288 ? -22.389 4.762 7.537 1.00 94.25 288 ARG A CA 1
ATOM 2092 C C . ARG A 1 288 ? -23.043 3.554 6.864 1.00 94.25 288 ARG A C 1
ATOM 2094 O O . ARG A 1 288 ? -24.210 3.607 6.493 1.00 94.25 288 ARG A O 1
ATOM 2101 N N . ALA A 1 289 ? -22.274 2.491 6.655 1.00 91.06 289 ALA A N 1
ATOM 2102 C CA . ALA A 1 289 ? -22.689 1.277 5.962 1.00 91.06 289 ALA A CA 1
ATOM 2103 C C . ALA A 1 289 ? -22.501 0.066 6.886 1.00 91.06 289 ALA A C 1
ATOM 2105 O O . ALA A 1 289 ? -21.710 0.168 7.830 1.00 91.06 289 ALA A O 1
ATOM 2106 N N . PRO A 1 290 ? -23.186 -1.062 6.626 1.00 90.81 290 PRO A N 1
ATOM 2107 C CA . PRO A 1 290 ? -22.928 -2.309 7.336 1.00 90.81 290 PRO A CA 1
ATOM 2108 C C . PRO A 1 290 ? -21.447 -2.687 7.261 1.00 90.81 290 PRO A C 1
ATOM 2110 O O . PRO A 1 290 ? -20.841 -2.625 6.187 1.00 90.81 290 PRO A O 1
ATOM 2113 N N . VAL A 1 291 ? -20.875 -3.066 8.401 1.00 94.12 291 VAL A N 1
ATOM 2114 C CA . VAL A 1 291 ? -19.506 -3.581 8.475 1.00 94.12 291 VAL A CA 1
ATOM 2115 C C . VAL A 1 291 ? -19.506 -4.991 7.894 1.00 94.12 291 VAL A C 1
ATOM 2117 O O . VAL A 1 291 ? -20.348 -5.813 8.242 1.00 94.12 291 VAL A O 1
ATOM 2120 N N . ARG A 1 292 ? -18.593 -5.261 6.961 1.00 94.19 292 ARG A N 1
ATOM 2121 C CA . ARG A 1 292 ? -18.507 -6.544 6.253 1.00 94.19 292 ARG A CA 1
ATOM 2122 C C . ARG A 1 292 ? -17.232 -7.261 6.648 1.00 94.19 292 ARG A C 1
ATOM 2124 O O . ARG A 1 292 ? -16.195 -6.617 6.752 1.00 94.19 292 ARG A O 1
ATOM 2131 N N . CYS A 1 293 ? -17.285 -8.580 6.774 1.00 96.00 293 CYS A N 1
ATOM 2132 C CA . CYS A 1 293 ? -16.103 -9.418 6.969 1.00 96.00 293 CYS A CA 1
ATOM 2133 C C . CYS A 1 293 ? -15.761 -10.182 5.689 1.00 96.00 293 CYS A C 1
ATOM 2135 O O . CYS A 1 293 ? -16.642 -10.483 4.879 1.00 96.00 293 CYS A O 1
ATOM 2137 N N . TYR A 1 294 ? -14.473 -10.451 5.502 1.00 95.25 294 TYR A N 1
ATOM 2138 C CA . TYR A 1 294 ? -13.977 -11.345 4.466 1.00 95.25 294 TYR A CA 1
ATOM 2139 C C . TYR A 1 294 ? -14.123 -12.804 4.902 1.00 95.25 294 TYR A C 1
ATOM 2141 O O . TYR A 1 294 ? -13.933 -13.138 6.080 1.00 95.25 294 TYR A O 1
ATOM 2149 N N . TYR A 1 295 ? -14.402 -13.657 3.921 1.00 94.69 295 TYR A N 1
ATOM 2150 C CA . TYR A 1 295 ? -14.439 -15.106 4.067 1.00 94.69 295 TYR A CA 1
ATOM 2151 C C . TYR A 1 295 ? -13.795 -15.749 2.846 1.00 94.69 295 TYR A C 1
ATOM 2153 O O . TYR A 1 295 ? -14.054 -15.314 1.720 1.00 94.69 295 TYR A O 1
ATOM 2161 N N . ALA A 1 296 ? -12.971 -16.775 3.062 1.00 92.12 296 ALA A N 1
ATOM 2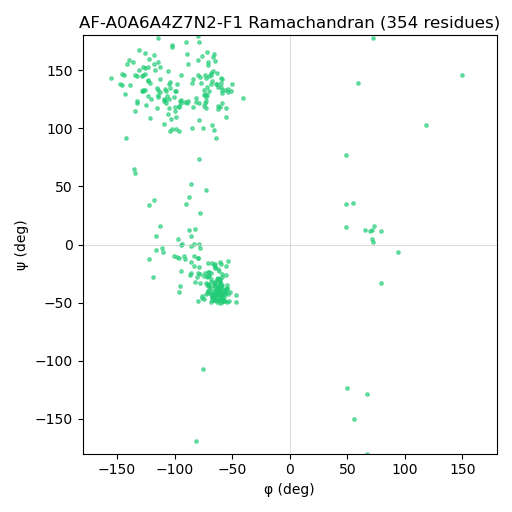162 C CA . ALA A 1 296 ? -12.328 -17.490 1.963 1.00 92.12 296 ALA A CA 1
ATOM 2163 C C . ALA A 1 296 ? -13.344 -18.339 1.191 1.00 92.12 296 ALA A C 1
ATOM 2165 O O . ALA A 1 296 ? -13.178 -18.576 -0.003 1.00 92.12 296 ALA A O 1
ATOM 2166 N N . THR A 1 297 ? -14.418 -18.762 1.864 1.00 94.31 297 THR A N 1
ATOM 2167 C CA . THR A 1 297 ? -15.483 -19.562 1.259 1.00 94.31 297 THR A CA 1
ATOM 2168 C C . THR A 1 297 ? -16.871 -19.083 1.669 1.00 94.31 297 THR A C 1
ATOM 2170 O O . THR A 1 297 ? -17.070 -18.502 2.739 1.00 94.31 297 THR A O 1
ATOM 2173 N N . LYS A 1 298 ? -17.869 -19.401 0.836 1.00 95.19 298 LYS A N 1
ATOM 2174 C CA . LYS A 1 298 ? -19.292 -19.233 1.167 1.00 95.19 298 LYS A CA 1
ATOM 2175 C C . LYS A 1 298 ? -19.670 -19.928 2.483 1.00 95.19 298 LYS A C 1
ATOM 2177 O O . LYS A 1 298 ? -20.359 -19.337 3.305 1.00 95.19 298 LYS A O 1
ATOM 2182 N N . LYS A 1 299 ? -19.172 -21.151 2.698 1.00 95.69 299 LYS A N 1
ATOM 2183 C CA . LYS A 1 299 ? -19.470 -21.970 3.882 1.00 95.69 299 LYS A CA 1
ATOM 2184 C C . LYS A 1 299 ? -19.049 -21.285 5.185 1.00 95.69 299 LYS A C 1
ATOM 2186 O O . LYS A 1 299 ? -19.791 -21.323 6.159 1.00 95.69 299 LYS A O 1
ATOM 2191 N N . GLU A 1 300 ? -17.873 -20.657 5.207 1.00 94.88 300 GLU A N 1
ATOM 2192 C CA . GLU A 1 300 ? -17.407 -19.900 6.379 1.00 94.88 300 GLU A CA 1
ATOM 2193 C C . GLU A 1 300 ? -18.291 -18.682 6.663 1.00 94.88 300 GLU A C 1
ATOM 2195 O O . GLU A 1 300 ? -18.560 -18.376 7.820 1.00 94.88 300 GLU A O 1
ATOM 2200 N N . ALA A 1 301 ? -18.750 -17.990 5.617 1.00 94.31 301 ALA A N 1
ATOM 2201 C CA . ALA A 1 301 ? -19.630 -16.836 5.767 1.00 94.31 301 ALA A CA 1
ATOM 2202 C C . ALA A 1 301 ? -20.997 -17.242 6.341 1.00 94.31 301 ALA A C 1
ATOM 2204 O O . ALA A 1 301 ? -21.481 -16.618 7.282 1.00 94.31 301 ALA A O 1
ATOM 2205 N N . GLU A 1 302 ? -21.589 -18.318 5.824 1.00 94.69 302 GLU A N 1
ATOM 2206 C CA . GLU A 1 302 ? -22.873 -18.838 6.307 1.00 94.69 302 GLU A CA 1
ATOM 2207 C C . GLU A 1 302 ? -22.786 -19.350 7.752 1.00 94.69 302 GLU A C 1
ATOM 2209 O O . GLU A 1 302 ? -23.721 -19.147 8.525 1.00 94.69 302 GLU A O 1
ATOM 2214 N N . ALA A 1 303 ? -21.655 -19.946 8.149 1.00 93.94 303 ALA A N 1
ATOM 2215 C CA . ALA A 1 303 ? -21.409 -20.353 9.535 1.00 93.94 303 ALA A CA 1
ATOM 2216 C C . ALA A 1 303 ? -21.385 -19.161 10.514 1.00 93.94 303 ALA A C 1
ATOM 2218 O O . ALA A 1 303 ? -21.797 -19.306 11.663 1.00 93.94 303 ALA A O 1
ATOM 2219 N N . ASP A 1 304 ? -20.971 -17.983 10.041 1.00 90.62 304 ASP A N 1
ATOM 2220 C CA . ASP A 1 304 ? -21.015 -16.712 10.776 1.00 90.62 304 ASP A CA 1
ATOM 2221 C C . ASP A 1 304 ? -22.373 -15.983 10.642 1.00 90.62 304 ASP A C 1
ATOM 2223 O O . ASP A 1 304 ? -22.513 -14.835 11.066 1.00 90.62 304 ASP A O 1
ATOM 2227 N N . GLY A 1 305 ? -23.385 -16.617 10.035 1.00 90.56 305 GLY A N 1
ATOM 2228 C CA . GLY A 1 305 ? -24.714 -16.032 9.830 1.00 90.56 305 GLY A CA 1
ATOM 2229 C C . GLY A 1 305 ? -24.770 -14.955 8.741 1.00 90.56 305 GLY A C 1
ATOM 2230 O O . GLY A 1 305 ? -25.734 -14.190 8.673 1.00 90.56 305 GLY A O 1
ATOM 2231 N N . VAL A 1 306 ? -23.750 -14.865 7.883 1.00 91.06 306 VAL A N 1
ATOM 2232 C CA . VAL A 1 306 ? -23.704 -13.898 6.782 1.00 91.06 306 VAL A CA 1
ATOM 2233 C C . VAL A 1 306 ? -24.505 -14.423 5.594 1.00 91.06 306 VAL A C 1
ATOM 2235 O O . VAL A 1 306 ? -24.236 -15.504 5.072 1.00 91.06 306 VAL A O 1
ATOM 2238 N N . VAL A 1 307 ? -25.454 -13.618 5.111 1.00 90.31 307 VAL A N 1
ATOM 2239 C CA . VAL A 1 307 ? -26.154 -13.884 3.847 1.00 90.31 307 VAL A CA 1
ATOM 2240 C C . VAL A 1 307 ? -25.207 -13.593 2.683 1.00 90.31 307 VAL A C 1
ATOM 2242 O O . VAL A 1 307 ? -24.673 -12.488 2.559 1.00 90.31 307 VAL A O 1
ATOM 2245 N N . VAL A 1 308 ? -24.969 -14.600 1.841 1.00 91.00 308 VAL A N 1
ATOM 2246 C CA . VAL A 1 308 ? -24.016 -14.516 0.728 1.00 91.00 308 VAL A CA 1
ATOM 2247 C C . VAL A 1 308 ? -24.748 -14.309 -0.594 1.00 91.00 308 VAL A C 1
ATOM 2249 O O . VAL A 1 308 ? -25.193 -15.266 -1.224 1.00 91.00 308 VAL A O 1
ATOM 2252 N N . ASP A 1 309 ? -24.794 -13.055 -1.045 1.00 87.19 309 ASP A N 1
ATOM 2253 C CA . ASP A 1 309 ? -25.410 -12.689 -2.330 1.00 87.19 309 ASP A CA 1
ATOM 2254 C C . ASP A 1 309 ? -24.442 -12.813 -3.516 1.00 87.19 309 ASP A C 1
ATOM 2256 O O . ASP A 1 309 ? -24.855 -12.978 -4.664 1.00 87.19 309 ASP A O 1
ATOM 2260 N N . LYS A 1 310 ? -23.133 -12.682 -3.262 1.00 90.25 310 LYS A N 1
ATOM 2261 C CA . LYS A 1 310 ? -22.108 -12.628 -4.310 1.00 90.25 310 LYS A CA 1
ATOM 2262 C C . LYS A 1 310 ? -20.792 -13.252 -3.862 1.00 90.25 310 LYS A C 1
ATOM 2264 O O . LYS A 1 310 ? -20.310 -12.986 -2.761 1.00 90.25 310 LYS A O 1
ATOM 2269 N N . LEU A 1 311 ? -20.191 -14.003 -4.780 1.00 92.44 311 LEU A N 1
ATOM 2270 C CA . LEU A 1 311 ? -18.841 -14.550 -4.687 1.00 92.44 311 LEU A CA 1
ATOM 2271 C C . LEU A 1 311 ? -17.935 -13.887 -5.725 1.00 92.44 311 LEU A C 1
ATOM 2273 O O . LEU A 1 311 ? -18.405 -13.421 -6.769 1.00 92.44 311 LEU A O 1
ATOM 2277 N N . ASP A 1 312 ? -16.638 -13.826 -5.439 1.00 91.00 312 ASP A N 1
ATOM 2278 C CA . ASP A 1 312 ? -15.646 -13.532 -6.468 1.00 91.00 312 ASP A CA 1
ATOM 2279 C C . ASP A 1 312 ? -15.324 -14.776 -7.319 1.00 91.00 312 ASP A C 1
ATOM 2281 O O . ASP A 1 312 ? -15.866 -15.862 -7.103 1.00 91.00 312 ASP A O 1
ATOM 2285 N N . LYS A 1 313 ? -14.434 -14.620 -8.308 1.00 89.06 313 LYS A N 1
ATOM 2286 C CA . LYS A 1 313 ? -14.026 -15.716 -9.205 1.00 89.06 313 LYS A CA 1
ATOM 2287 C C . LYS A 1 313 ? -13.343 -16.880 -8.474 1.00 89.06 313 LYS A C 1
ATOM 2289 O O . LYS A 1 313 ? -13.316 -17.981 -9.008 1.00 89.06 313 LYS A O 1
ATOM 2294 N N . CYS A 1 314 ? -12.809 -16.635 -7.280 1.00 85.75 314 CYS A N 1
ATOM 2295 C CA . CYS A 1 314 ? -12.130 -17.620 -6.447 1.00 85.75 314 CYS A CA 1
ATOM 2296 C C . CYS A 1 314 ? -13.060 -18.214 -5.372 1.00 85.75 314 CYS A C 1
ATOM 2298 O O . CYS A 1 314 ? -12.600 -18.980 -4.531 1.00 85.75 314 CYS A O 1
ATOM 2300 N N . GLY A 1 315 ? -14.355 -17.866 -5.368 1.00 91.56 315 GLY A N 1
ATOM 2301 C CA . GLY A 1 315 ? -15.329 -18.361 -4.390 1.00 91.56 315 GLY A CA 1
ATOM 2302 C C . GLY A 1 315 ? -15.285 -17.658 -3.028 1.00 91.56 315 GLY A C 1
ATOM 2303 O O . GLY A 1 315 ? -15.922 -18.125 -2.082 1.00 91.56 315 GLY A O 1
ATOM 2304 N N . SER A 1 316 ? -14.564 -16.539 -2.920 1.00 93.50 316 SER A N 1
ATOM 2305 C CA . SER A 1 316 ? -14.436 -15.757 -1.689 1.00 93.50 316 SER A CA 1
ATOM 2306 C C . SER A 1 316 ? -15.545 -14.707 -1.556 1.00 93.50 316 SER A C 1
ATOM 2308 O O . SER A 1 316 ? -16.114 -14.236 -2.546 1.00 93.50 316 SER A O 1
ATOM 2310 N N . VAL A 1 317 ? -15.846 -14.306 -0.318 1.00 94.88 317 VAL A N 1
ATOM 2311 C CA . VAL A 1 317 ? -16.873 -13.306 0.017 1.00 94.88 317 VAL A CA 1
ATOM 2312 C C . VAL A 1 317 ? -16.196 -12.016 0.477 1.00 94.88 317 VAL A C 1
ATOM 2314 O O . VAL A 1 317 ? -15.298 -12.037 1.318 1.00 94.88 317 VAL A O 1
ATOM 2317 N N . ASN A 1 318 ? -16.655 -10.866 -0.031 1.00 92.12 318 ASN A N 1
ATOM 2318 C CA . ASN A 1 318 ? -16.162 -9.531 0.346 1.00 92.12 318 ASN A CA 1
ATOM 2319 C C . ASN A 1 318 ? -14.635 -9.340 0.190 1.00 92.12 318 ASN A C 1
ATOM 2321 O O . ASN A 1 318 ? -14.025 -8.613 0.973 1.00 92.12 318 ASN A O 1
ATOM 2325 N N . THR A 1 319 ? -14.010 -9.935 -0.830 1.00 90.69 319 THR A N 1
ATOM 2326 C CA . THR A 1 319 ? -12.546 -9.965 -1.045 1.00 90.69 319 THR A CA 1
ATOM 2327 C C . THR A 1 319 ? -11.851 -8.614 -0.877 1.00 90.69 319 THR A C 1
ATOM 2329 O O . THR A 1 319 ? -10.826 -8.534 -0.201 1.00 90.69 319 THR A O 1
ATOM 2332 N N . PHE A 1 320 ? -12.431 -7.542 -1.421 1.00 86.25 320 PHE A N 1
ATOM 2333 C CA . PHE A 1 320 ? -11.840 -6.197 -1.388 1.00 86.25 320 PHE A CA 1
ATOM 2334 C C . PHE A 1 320 ? -12.429 -5.266 -0.321 1.00 86.25 320 PHE A C 1
ATOM 2336 O O . PHE A 1 320 ? -11.909 -4.176 -0.108 1.00 86.25 320 PHE A O 1
ATOM 2343 N N . THR A 1 321 ? -13.527 -5.657 0.330 1.00 88.56 321 THR A N 1
ATOM 2344 C CA . THR A 1 321 ? -14.295 -4.764 1.219 1.00 88.56 321 THR A CA 1
ATOM 2345 C C . THR A 1 321 ? -14.438 -5.288 2.642 1.00 88.56 321 THR A C 1
ATOM 2347 O O . THR A 1 321 ? -14.910 -4.559 3.510 1.00 88.56 321 THR A O 1
ATOM 2350 N N . GLY A 1 322 ? -14.096 -6.553 2.874 1.00 93.25 322 GLY A N 1
ATOM 2351 C CA . GLY A 1 322 ? -14.263 -7.223 4.152 1.00 93.25 322 GLY A CA 1
ATOM 2352 C C . GLY A 1 322 ? -13.115 -6.956 5.121 1.00 93.25 322 GLY A C 1
ATOM 2353 O O . GLY A 1 322 ? -11.949 -6.924 4.725 1.00 93.25 322 GLY A O 1
ATOM 2354 N N . LEU A 1 323 ? -13.445 -6.814 6.403 1.00 95.69 323 LEU A N 1
ATOM 2355 C CA . LEU A 1 323 ? -12.492 -6.909 7.502 1.00 95.69 323 LEU A CA 1
ATOM 2356 C C . LEU A 1 323 ? -11.837 -8.288 7.506 1.00 95.69 323 LEU A C 1
ATOM 2358 O O . LEU A 1 323 ? -12.493 -9.297 7.230 1.00 95.69 323 LEU A O 1
ATOM 2362 N N . ARG A 1 324 ? -10.551 -8.322 7.841 1.00 94.38 324 ARG A N 1
ATOM 2363 C CA . ARG A 1 324 ? -9.738 -9.532 7.887 1.00 94.38 324 ARG A CA 1
ATOM 2364 C C . ARG A 1 324 ? -9.058 -9.621 9.248 1.00 94.38 324 ARG A C 1
ATOM 2366 O O . ARG A 1 324 ? -8.841 -8.597 9.893 1.00 94.38 324 ARG A O 1
ATOM 2373 N N . GLU A 1 325 ? -8.758 -10.843 9.670 1.00 92.19 325 GLU A N 1
ATOM 2374 C CA . GLU A 1 325 ? -7.812 -11.127 10.756 1.00 92.19 325 GLU A CA 1
ATOM 2375 C C . GLU A 1 325 ? -8.079 -10.301 12.027 1.00 92.19 325 GLU A C 1
ATOM 2377 O O . GLU A 1 325 ? -9.200 -10.332 12.528 1.00 92.19 325 GLU A O 1
ATOM 2382 N N . ASP A 1 326 ? -7.109 -9.526 12.526 1.00 93.69 326 ASP A N 1
ATOM 2383 C CA . ASP A 1 326 ? -7.243 -8.702 13.738 1.00 93.69 326 ASP A CA 1
ATOM 2384 C C . ASP A 1 326 ? -8.474 -7.784 13.724 1.00 93.69 326 ASP A C 1
ATOM 2386 O O . ASP A 1 326 ? -9.179 -7.653 14.727 1.00 93.69 326 ASP A O 1
ATOM 2390 N N . ALA A 1 327 ? -8.772 -7.166 12.577 1.00 95.56 327 ALA A N 1
ATOM 2391 C CA . ALA A 1 327 ? -9.927 -6.287 12.437 1.00 95.56 327 ALA A CA 1
ATOM 2392 C C . ALA A 1 327 ? -11.248 -7.070 12.465 1.00 95.56 327 ALA A C 1
ATOM 2394 O O . ALA A 1 327 ? -12.214 -6.619 13.083 1.00 95.56 327 ALA A O 1
ATOM 2395 N N . LYS A 1 328 ? -11.288 -8.244 11.819 1.00 95.69 328 LYS A N 1
ATOM 2396 C CA . LYS A 1 328 ? -12.451 -9.147 11.837 1.00 95.69 328 LYS A CA 1
ATOM 2397 C C . LYS A 1 328 ? -12.688 -9.697 13.243 1.00 95.69 328 LYS A C 1
ATOM 2399 O O . LYS A 1 328 ? -13.810 -9.62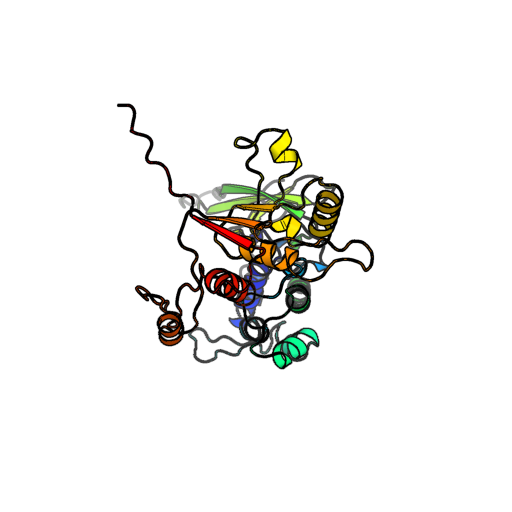2 13.733 1.00 95.69 328 LYS A O 1
ATOM 2404 N N . ALA A 1 329 ? -11.636 -10.181 13.899 1.00 95.00 329 ALA A N 1
ATOM 2405 C CA . ALA A 1 329 ? -11.694 -10.715 15.253 1.00 95.00 329 ALA A CA 1
ATOM 2406 C C . ALA A 1 329 ? -12.157 -9.649 16.255 1.00 95.00 329 ALA A C 1
ATOM 2408 O O . ALA A 1 329 ? -13.020 -9.924 17.087 1.00 95.00 329 ALA A O 1
ATOM 2409 N N . LEU A 1 330 ? -11.651 -8.413 16.138 1.00 96.88 330 LEU A N 1
ATOM 2410 C CA . LEU A 1 330 ? -12.118 -7.299 16.959 1.00 96.88 330 LEU A CA 1
ATOM 2411 C C . LEU A 1 330 ? -13.603 -7.007 16.716 1.00 96.88 330 LEU A C 1
ATOM 2413 O O . LEU A 1 330 ? -14.360 -6.887 17.674 1.00 96.88 330 LEU A O 1
ATOM 2417 N N . PHE A 1 331 ? -14.035 -6.915 15.457 1.00 97.31 331 PHE A N 1
ATOM 2418 C CA . PHE A 1 331 ? -15.445 -6.696 15.133 1.00 97.31 331 PHE A CA 1
ATOM 2419 C C . PHE A 1 331 ? -16.347 -7.792 15.722 1.00 97.31 331 PHE A C 1
ATOM 2421 O O . PHE A 1 331 ? -17.314 -7.480 16.412 1.00 97.31 331 PHE A O 1
ATOM 2428 N N . GLN A 1 332 ? -15.988 -9.065 15.542 1.00 95.88 332 GLN A N 1
ATOM 2429 C CA . GLN A 1 332 ? -16.725 -10.198 16.108 1.00 95.88 332 GLN A CA 1
ATOM 2430 C C . GLN A 1 332 ? -16.748 -10.171 17.646 1.00 95.88 332 GLN A C 1
ATOM 2432 O O . GLN A 1 332 ? -17.769 -10.484 18.255 1.00 95.88 332 GLN A O 1
ATOM 2437 N N . ALA A 1 333 ? -15.650 -9.770 18.296 1.00 96.81 333 ALA A N 1
ATOM 2438 C CA . ALA A 1 333 ? -15.599 -9.622 19.749 1.00 96.81 333 ALA A CA 1
ATOM 2439 C C . ALA A 1 333 ? -16.512 -8.494 20.258 1.00 96.81 333 ALA A C 1
ATOM 2441 O O . ALA A 1 333 ? -17.097 -8.635 21.333 1.00 96.81 333 ALA A O 1
ATOM 2442 N N . ILE A 1 334 ? -16.654 -7.404 19.497 1.00 97.12 334 ILE A N 1
ATOM 2443 C CA . ILE A 1 334 ? -17.579 -6.307 19.813 1.00 97.12 334 ILE A CA 1
ATOM 2444 C C . ILE A 1 334 ? -19.031 -6.780 19.675 1.00 97.12 334 ILE A C 1
ATOM 2446 O O . ILE A 1 334 ? -19.807 -6.620 20.615 1.00 97.12 334 ILE A O 1
ATOM 2450 N N . GLU A 1 335 ? -19.383 -7.420 18.555 1.00 95.44 335 GLU A N 1
ATOM 2451 C CA . GLU A 1 335 ? -20.741 -7.937 18.305 1.00 95.44 335 GLU A CA 1
ATOM 2452 C C . GLU A 1 335 ? -21.154 -8.998 19.338 1.00 95.44 335 GLU A C 1
ATOM 2454 O O . GLU A 1 335 ? -22.293 -9.020 19.797 1.00 95.44 335 GLU A O 1
ATOM 2459 N N . ALA A 1 336 ? -20.211 -9.836 19.779 1.00 95.56 336 ALA A N 1
ATOM 2460 C CA . ALA A 1 336 ? -20.437 -10.828 20.829 1.00 95.56 336 ALA A CA 1
ATOM 2461 C C . ALA A 1 336 ? -20.425 -10.245 22.260 1.00 95.56 336 ALA A C 1
ATOM 2463 O O . ALA A 1 336 ? -20.523 -11.003 23.225 1.00 95.56 336 ALA A O 1
ATOM 2464 N N . GLY A 1 337 ? -20.232 -8.930 22.427 1.00 96.31 337 GLY A N 1
ATOM 2465 C CA . GLY A 1 337 ? -20.164 -8.264 23.734 1.00 96.31 337 GLY A CA 1
ATOM 2466 C C . GLY A 1 337 ? -18.917 -8.589 24.569 1.00 96.31 337 GLY A C 1
ATOM 2467 O O . GLY A 1 337 ? -18.867 -8.245 25.749 1.00 96.31 337 GLY A O 1
ATOM 2468 N N . LYS A 1 338 ? -17.904 -9.238 23.979 1.00 97.06 338 LYS A N 1
ATOM 2469 C CA . LYS A 1 338 ? -16.640 -9.602 24.645 1.00 97.06 338 LYS A CA 1
ATOM 2470 C C . LYS A 1 338 ? -15.684 -8.415 24.765 1.00 97.06 338 LYS A C 1
ATOM 2472 O O . LYS A 1 338 ? -14.947 -8.324 25.742 1.00 97.06 338 LYS A O 1
ATOM 2477 N N . GLU A 1 339 ? -15.701 -7.503 23.795 1.00 97.12 339 GLU A N 1
ATOM 2478 C CA . GLU A 1 339 ? -14.948 -6.248 23.844 1.00 97.12 339 GLU A CA 1
ATOM 2479 C C . GLU A 1 339 ? -15.888 -5.082 24.168 1.00 97.12 339 GLU A C 1
ATOM 2481 O O . GLU A 1 339 ? -16.566 -4.547 23.296 1.00 97.12 339 GLU A O 1
ATOM 2486 N N . THR A 1 340 ? -15.938 -4.686 25.441 1.00 97.19 340 THR A N 1
ATOM 2487 C CA . THR A 1 340 ? -16.884 -3.673 25.941 1.00 97.19 340 THR A CA 1
ATOM 2488 C C . THR A 1 340 ? -16.338 -2.246 25.897 1.00 97.19 340 THR A C 1
ATOM 2490 O O . THR A 1 340 ? -17.098 -1.286 26.069 1.00 97.19 340 THR A O 1
ATOM 2493 N N . ARG A 1 341 ? -15.029 -2.069 25.667 1.00 97.38 341 ARG A N 1
ATOM 2494 C CA . ARG A 1 341 ? -14.381 -0.746 25.591 1.00 97.38 341 ARG A CA 1
ATOM 2495 C C . ARG A 1 341 ? -14.728 -0.020 24.295 1.00 97.38 341 ARG A C 1
ATOM 2497 O O . ARG A 1 341 ? -14.721 1.210 24.263 1.00 97.38 341 ARG A O 1
ATOM 2504 N N . VAL A 1 342 ? -15.078 -0.772 23.250 1.00 97.88 342 VAL A N 1
ATOM 2505 C CA . VAL A 1 342 ? -15.489 -0.249 21.945 1.00 97.88 342 VAL A CA 1
ATOM 2506 C C . VAL A 1 342 ? -17.000 -0.369 21.779 1.00 97.88 342 VAL A C 1
ATOM 2508 O O . VAL A 1 342 ? -17.601 -1.375 22.138 1.00 97.88 342 VAL A O 1
ATOM 2511 N N . ARG A 1 343 ? -17.622 0.651 21.190 1.00 97.31 343 ARG A N 1
ATOM 2512 C CA . ARG A 1 343 ? -19.011 0.597 20.718 1.00 97.31 343 ARG A CA 1
ATOM 2513 C C . ARG A 1 343 ? -19.114 1.045 19.266 1.00 97.31 343 ARG A C 1
ATOM 2515 O O . ARG A 1 343 ? -18.412 1.969 18.847 1.00 97.31 343 ARG A O 1
ATOM 2522 N N . LEU A 1 344 ? -20.022 0.421 18.527 1.00 97.25 344 LEU A N 1
ATOM 2523 C CA . LEU A 1 344 ? -20.336 0.776 17.146 1.00 97.25 344 LEU A CA 1
ATOM 2524 C C . LEU A 1 344 ? -21.585 1.659 17.109 1.00 97.25 344 LEU A C 1
ATOM 2526 O O . LEU A 1 344 ? -22.562 1.390 17.806 1.00 97.25 344 LEU A O 1
ATOM 2530 N N . PHE A 1 345 ? -21.566 2.699 16.279 1.00 95.81 345 PHE A N 1
ATOM 2531 C CA . PHE A 1 345 ? -22.774 3.427 15.902 1.00 95.81 345 PHE A CA 1
ATOM 2532 C C . PHE A 1 345 ? -22.915 3.474 14.389 1.00 95.81 345 PHE A C 1
ATOM 2534 O O . PHE A 1 345 ? -22.103 4.077 13.678 1.00 95.81 345 PHE A O 1
ATOM 2541 N N . HIS A 1 346 ? -24.024 2.907 13.920 1.00 93.00 346 HIS A N 1
ATOM 2542 C CA . HIS A 1 346 ? -24.460 3.066 12.546 1.00 93.00 346 HIS A CA 1
ATOM 2543 C C . HIS A 1 346 ? -25.131 4.429 12.378 1.00 93.00 346 HIS A C 1
ATOM 2545 O O . HIS A 1 346 ? -26.258 4.656 12.820 1.00 93.00 346 HIS A O 1
ATOM 2551 N N . VAL A 1 347 ? -24.438 5.345 11.711 1.00 89.62 347 VAL A N 1
ATOM 2552 C CA . VAL A 1 347 ? -24.972 6.661 11.370 1.00 89.62 347 VAL A CA 1
ATOM 2553 C C . VAL A 1 347 ? -25.960 6.496 10.217 1.00 89.62 347 VAL A C 1
ATOM 2555 O O . VAL A 1 347 ? -25.567 6.366 9.055 1.00 89.62 347 VAL A O 1
ATOM 2558 N N . ARG A 1 348 ? -27.260 6.487 10.532 1.00 78.50 348 ARG A N 1
ATOM 2559 C CA . ARG A 1 348 ? -28.318 6.581 9.520 1.00 78.50 348 ARG A CA 1
ATOM 2560 C C . ARG A 1 348 ? -28.343 8.007 8.981 1.00 78.50 348 ARG A C 1
ATOM 2562 O O . ARG A 1 348 ? -28.401 8.961 9.754 1.00 78.50 348 ARG A O 1
ATOM 2569 N N . LYS A 1 349 ? -28.310 8.161 7.656 1.00 61.97 349 LYS A N 1
ATOM 2570 C CA . LYS A 1 349 ? -28.541 9.463 7.024 1.00 61.97 349 LYS A CA 1
ATOM 2571 C C . LYS A 1 349 ? -29.965 9.885 7.395 1.00 61.97 349 LYS A C 1
ATOM 2573 O O . LYS A 1 349 ? -30.907 9.183 7.036 1.00 61.97 349 LYS A O 1
ATOM 2578 N N . HIS A 1 350 ? -30.129 10.983 8.129 1.00 53.06 350 HIS A N 1
ATOM 2579 C CA . HIS A 1 350 ? -31.435 11.627 8.193 1.00 53.06 350 HIS A CA 1
ATOM 2580 C C . HIS A 1 350 ? -31.758 12.073 6.766 1.00 53.06 350 HIS A C 1
ATOM 2582 O O . HIS A 1 350 ? -30.997 12.833 6.164 1.00 53.06 350 HIS A O 1
ATOM 2588 N N . SER A 1 351 ? -32.841 11.553 6.197 1.00 45.41 351 SER A N 1
ATOM 2589 C CA . SER A 1 351 ? -33.475 12.152 5.031 1.00 45.41 351 SER A CA 1
ATOM 2590 C C . SER A 1 351 ? -33.977 13.525 5.466 1.00 45.41 351 SER A C 1
ATOM 2592 O O . SER A 1 351 ? -35.062 13.637 6.031 1.00 45.41 351 SER A O 1
ATOM 2594 N N . ALA A 1 352 ? -33.157 14.561 5.292 1.00 39.72 352 ALA A N 1
ATOM 2595 C CA . ALA A 1 352 ? -33.668 15.920 5.337 1.00 39.72 352 ALA A CA 1
ATOM 2596 C C . ALA A 1 352 ? -34.735 16.033 4.233 1.00 39.72 352 ALA A C 1
ATOM 2598 O O . ALA A 1 352 ? -34.484 15.546 3.123 1.00 39.72 352 ALA A O 1
ATOM 2599 N N . PRO A 1 353 ? -35.924 16.593 4.515 1.00 42.88 353 PRO A N 1
ATOM 2600 C CA . PRO A 1 353 ? -36.906 16.830 3.473 1.00 42.88 353 PRO A CA 1
ATOM 2601 C C . PRO A 1 353 ? -36.262 17.736 2.425 1.00 42.88 353 PRO A C 1
ATOM 2603 O O . PRO A 1 353 ? -35.637 18.743 2.761 1.00 42.88 353 PRO A O 1
ATOM 2606 N N . VAL A 1 354 ? -36.374 17.333 1.162 1.00 41.12 354 VAL A N 1
ATOM 2607 C CA . VAL A 1 354 ? -36.055 18.188 0.021 1.00 41.12 354 VAL A CA 1
ATOM 2608 C C . VAL A 1 354 ? -36.908 19.440 0.194 1.00 41.12 354 VAL A C 1
ATOM 2610 O O . VAL A 1 354 ? -38.131 19.356 0.114 1.00 41.12 354 VAL A O 1
ATOM 2613 N N . GLN A 1 355 ? -36.284 20.575 0.513 1.00 40.16 355 GLN A N 1
ATOM 2614 C CA . GLN A 1 355 ? -36.947 21.861 0.341 1.00 40.16 355 GLN A CA 1
ATOM 2615 C C . GLN A 1 355 ? -37.109 22.044 -1.168 1.00 40.16 355 GLN A C 1
ATOM 2617 O O . GLN A 1 355 ? -36.123 22.243 -1.878 1.00 40.16 355 GLN A O 1
ATOM 2622 N N . THR A 1 356 ? -38.335 21.813 -1.633 1.00 42.03 356 THR A N 1
ATOM 2623 C CA . THR A 1 356 ? -38.829 22.160 -2.969 1.00 42.03 356 THR A CA 1
ATOM 2624 C C . THR A 1 356 ? -38.859 23.660 -3.166 1.00 42.03 356 THR A C 1
ATOM 2626 O O . THR A 1 356 ? -39.254 24.341 -2.189 1.00 42.03 356 THR A O 1
#

Secondary structure (DSSP, 8-state):
--TTTT-EEEEEEE--SHHHHHHHHHHHHTT-HHHHHS-TTSSSEEEEEE-SS-GGGTTTTTGGGB-SB-SS-HHHHHHHHH--BTTSSS-B--TTSTTGGGGGSHHHHHHHHH-SS--BHHHHHHHHHHHHHHHHHHHHTTTTT-EEE-SEEEEEEEEEEEEPPPPTT--PPP-EEEEEEEEEEETTSPPEEEEEEEEEE---------TTTS-HHHHTT---HHHHTBHHHHHHHHHHHHHSSS--EEEE-SSHHHHHHHHHHHSSPSSTT------TT-EEEEESS---B-BSSHHHHHHTT-------TTS-BSTTTSB-HHHHHHHHHHHTTS--SEEEEE-PPP------

Foldseek 3Di:
DPCPPFFAEQEEEAAQEQVSLVVLLQCQQLVNNVCQCPPPVNNAFHYEYEHQAALLQGQQPCQLQFQFWDLFQLLVVLCVRAPWAVVDVVGTHNPPGLCPCLCVPPLNVVSVVSPRDIDGSNSVSVSSSSSRVSSVVVSVVRVVRYDYHHSKHWDDKDWDWDFDPDDPDDPDPGPTAIKIWIWMAHDVGDIDIHIYSYYHYPHDDDDDDPVVVDDPVRVVLDDDLSLCRGVVSVLVNLVVCLPDPANAEEFEELFQSSLRSVLVLPPFDDDPPRTDDFDFARYEYEYADDRAAKDQAPVVCVVVVHDAPDADPNRIGCVPTHHGDSSVVSVVCVVVVNDRSYDYDHDYPPPDPPPD

pLDDT: mean 89.64, std 13.48, range [39.72, 98.69]

Solvent-accessible surface area (backbone atoms only — not comparable to full-atom values): 19844 Å² total; per-residue (Å²): 134,68,76,78,83,80,47,38,21,51,33,30,34,39,20,35,16,50,71,33,41,45,52,54,54,51,28,37,26,59,71,42,35,65,52,50,34,42,35,89,81,65,80,35,30,4,33,36,38,32,15,58,50,55,74,84,42,26,12,24,46,72,53,30,56,30,79,46,64,36,82,52,39,35,27,57,58,50,44,74,74,64,54,73,36,74,89,44,91,78,42,30,40,37,77,97,38,76,56,49,65,47,70,78,30,70,53,41,45,54,27,49,74,56,29,93,33,66,40,49,21,39,61,53,18,53,35,32,24,51,54,22,49,36,53,51,56,54,48,62,78,31,61,95,36,19,46,76,42,52,31,15,38,80,77,46,78,41,84,42,80,45,71,56,79,77,66,87,90,58,97,62,78,64,66,70,43,70,33,31,42,34,36,34,30,41,73,98,51,74,74,46,77,50,38,15,61,37,78,44,87,31,71,72,89,82,88,80,81,67,71,88,82,42,56,73,77,51,51,79,73,61,77,56,63,78,41,48,41,19,65,72,37,33,55,52,50,51,52,52,45,70,71,38,98,62,65,63,46,81,41,84,42,54,45,52,63,41,39,45,50,52,48,62,65,70,49,84,62,71,62,100,86,59,73,79,77,67,52,75,53,26,33,34,35,38,18,76,60,86,70,46,56,46,29,75,33,61,68,61,31,47,75,71,70,43,85,82,90,62,64,50,99,81,44,22,25,45,81,92,67,26,20,39,62,74,30,30,54,49,51,51,29,38,77,70,62,72,39,52,33,50,40,81,41,78,52,73,80,77,81,72,78,80,84,124

InterPro domains:
  IPR036188 FAD/NAD(P)-binding domain superfamily [G3DSA:3.50.50.60] (7-332)

Nearest PDB structures (foldseek):
  5w1l-assembly2_B  TM=5.150E-01  e=9.742E-04  Echinococcus granulosus
  8f2u-assembly1_F  TM=5.992E-01  e=1.023E-01  Homo sapiens
  8p0w-assembly1_F  TM=6.804E-01  e=5.772E-01  Homo sapiens
  8f2u-assembly1_J  TM=3.705E-01  e=1.086E-01  Homo sapiens
  7l0m-assembly1_A  TM=2.582E-01  e=2.658E-01  Yersinia pestis

Organism: Aphanomyces astaci (NCBI:txid112090)